Protein AF-A0ABD2PXB8-F1 (afdb_monomer_lite)

Radius of gyration: 18.44 Å; chains: 1; bounding box: 41×32×64 Å

Secondary structure (DSSP, 8-state):
-HHHHHHHHHH--TTHHHHHHHHHHHHSSS----TTHHHHHHHHHHHHHTSPPP-S-HHHHHHHHHHHHHHHHHHHHHHHHHHHHTTSS--S-HHHHHHHHHHHHHSTTGGG-TTHHHHHHHHHHHHHHHS---HHHHHHHHHHHHHHS-HHHHTHHHHHHHHHHHHHHHTT----HHHHHHHHHHHHHHTT-

InterPro domains:
  IPR024855 UNC79 [PTHR21696] (1-185)
  IPR060043 UNC79, C-terminal domain [PF26723] (3-186)

Organism: NCBI:txid1844966

pLDDT: mean 81.71, std 15.21, range [34.97, 97.0]

Sequence (193 aa):
MISVLIDFDEHMTIFQPLTQLFDSLGKQKTLSCGETFPLFIENIAVYFEHLPNLSDDAKANHMIATGWSELLPAFETFLRKLLTTALNPVPFNLGSLMRAMICALRAPVAANFKTILETFSALIRLIIETTRFHLPALIELCSICNRTFKERVKSQLTKTVTEMIHQALKFRISVPDENLMKLLQVRRTCAIF

Foldseek 3Di:
DVVVVVCCVPPNDLLRVLLVVLVVLLPDPADDCDPCNQVVLLVLLVSLVPQDADDPDPVVNVSQLVSLVSNLVSVLSNLVRLLVRPPPPRNYDLVSVLSSLLSNLVRPCSQVCLVSLVSVLSSVLNDLQRHQDDVVSLVSSLVSLLVRYDDPRSCSSVVSNVVSVVCCVVVVPDHPPVVVVVVVVVVVVVVVD

Structure (mmCIF, N/CA/C/O backbone):
data_AF-A0ABD2PXB8-F1
#
_entry.id   AF-A0ABD2PXB8-F1
#
loop_
_atom_site.group_PDB
_atom_site.id
_atom_site.type_symbol
_atom_site.label_atom_id
_atom_site.label_alt_id
_atom_site.label_comp_id
_atom_site.label_asym_id
_atom_site.label_entity_id
_atom_site.label_seq_id
_atom_site.pdbx_PDB_ins_code
_atom_site.Cartn_x
_atom_site.Cartn_y
_atom_site.Cartn_z
_atom_site.occupancy
_atom_site.B_iso_or_equiv
_atom_site.auth_seq_id
_atom_site.auth_comp_id
_atom_site.auth_asym_id
_atom_site.auth_atom_id
_atom_site.pdbx_PDB_model_num
ATOM 1 N N . MET A 1 1 ? -10.047 -6.259 -34.254 1.00 45.00 1 MET A N 1
ATOM 2 C CA . MET A 1 1 ? -9.817 -7.074 -33.038 1.00 45.00 1 MET A CA 1
ATOM 3 C C . MET A 1 1 ? -8.349 -7.463 -32.917 1.00 45.00 1 MET A C 1
ATOM 5 O O . MET A 1 1 ? -7.772 -7.197 -31.879 1.00 45.00 1 MET A O 1
ATOM 9 N N . ILE A 1 2 ? -7.726 -7.977 -33.986 1.00 45.59 2 ILE A N 1
ATOM 10 C CA . ILE A 1 2 ? -6.286 -8.303 -34.019 1.00 45.59 2 ILE A CA 1
ATOM 11 C C . ILE A 1 2 ? -5.395 -7.047 -33.905 1.00 45.59 2 ILE A C 1
ATOM 13 O O . ILE A 1 2 ? -4.440 -7.067 -33.148 1.00 45.59 2 ILE A O 1
ATOM 17 N N . SER A 1 3 ? -5.744 -5.926 -34.548 1.00 40.31 3 SER A N 1
ATOM 18 C CA . SER A 1 3 ? -4.966 -4.672 -34.452 1.00 40.31 3 SER A CA 1
ATOM 19 C C . SER A 1 3 ? -4.919 -4.073 -33.043 1.00 40.31 3 SER A C 1
ATOM 21 O O . SER A 1 3 ? -3.874 -3.618 -32.612 1.00 40.31 3 SER A O 1
ATOM 23 N N . VAL A 1 4 ? -6.029 -4.142 -32.298 1.00 45.28 4 VAL A N 1
ATOM 24 C CA . VAL A 1 4 ? -6.089 -3.660 -30.908 1.00 45.28 4 VAL A CA 1
ATOM 25 C C . VAL A 1 4 ? -5.188 -4.506 -30.006 1.00 45.28 4 VAL A C 1
ATOM 27 O O . VAL A 1 4 ? -4.538 -3.962 -29.130 1.00 45.28 4 VAL A O 1
ATOM 30 N N . LEU A 1 5 ? -5.106 -5.822 -30.235 1.00 44.06 5 LEU A N 1
ATOM 31 C CA . LEU A 1 5 ? -4.200 -6.701 -29.485 1.00 44.06 5 LEU A CA 1
ATOM 32 C C . LEU A 1 5 ? -2.721 -6.453 -29.829 1.00 44.06 5 LEU A C 1
ATOM 34 O O . LEU A 1 5 ? -1.881 -6.588 -28.949 1.00 44.06 5 LEU A O 1
ATOM 38 N N . ILE A 1 6 ? -2.417 -6.057 -31.070 1.00 46.97 6 ILE A N 1
ATOM 39 C CA . ILE A 1 6 ? -1.062 -5.680 -31.509 1.00 46.97 6 ILE A CA 1
ATOM 40 C C . ILE A 1 6 ? -0.641 -4.336 -30.885 1.00 46.97 6 ILE A C 1
ATOM 42 O O . ILE A 1 6 ? 0.457 -4.240 -30.348 1.00 46.97 6 ILE A O 1
ATOM 46 N N . ASP A 1 7 ? -1.539 -3.343 -30.833 1.00 45.53 7 ASP A N 1
ATOM 47 C CA . ASP A 1 7 ? -1.293 -2.081 -30.108 1.00 45.53 7 ASP A CA 1
ATOM 48 C C . ASP A 1 7 ? -1.069 -2.314 -28.597 1.00 45.53 7 ASP A C 1
ATOM 50 O O . ASP A 1 7 ? -0.325 -1.578 -27.946 1.00 45.53 7 ASP A O 1
ATOM 54 N N . PHE A 1 8 ? -1.700 -3.348 -28.026 1.00 49.94 8 PHE A N 1
ATOM 55 C CA . PHE A 1 8 ? -1.490 -3.758 -26.633 1.00 49.94 8 PHE A CA 1
ATOM 56 C C . PHE A 1 8 ? -0.095 -4.358 -26.391 1.00 49.94 8 PHE A C 1
ATOM 58 O O . PHE A 1 8 ? 0.466 -4.130 -25.323 1.00 49.94 8 PHE A O 1
ATOM 65 N N . ASP A 1 9 ? 0.456 -5.095 -27.358 1.00 50.41 9 ASP A N 1
ATOM 66 C CA . ASP A 1 9 ? 1.759 -5.771 -27.261 1.00 50.41 9 ASP A CA 1
ATOM 67 C C . ASP A 1 9 ? 2.941 -4.799 -27.462 1.00 50.41 9 ASP A C 1
ATOM 69 O O . ASP A 1 9 ? 3.965 -4.909 -26.790 1.00 50.41 9 ASP A O 1
ATOM 73 N N . GLU A 1 10 ? 2.790 -3.789 -28.329 1.00 51.31 10 GLU A N 1
ATOM 74 C CA . GLU A 1 10 ? 3.876 -2.852 -28.670 1.00 51.31 10 GLU A CA 1
ATOM 75 C C . GLU A 1 10 ? 3.901 -1.565 -27.822 1.00 51.31 10 GLU A C 1
ATOM 77 O O . GLU A 1 10 ? 4.960 -0.946 -27.669 1.00 51.31 10 GLU A O 1
ATOM 82 N N . HIS A 1 11 ? 2.763 -1.137 -27.255 1.00 47.84 11 HIS A N 1
ATOM 83 C CA . HIS A 1 11 ? 2.636 0.203 -26.655 1.00 47.84 11 HIS A CA 1
ATOM 84 C C . HIS A 1 11 ? 2.064 0.259 -25.237 1.00 47.84 11 HIS A C 1
ATOM 86 O O . HIS A 1 11 ? 2.057 1.341 -24.646 1.00 47.84 11 HIS A O 1
ATOM 92 N N . MET A 1 12 ? 1.595 -0.858 -24.674 1.00 57.81 12 MET A N 1
ATOM 93 C CA . MET A 1 12 ? 1.030 -0.899 -23.325 1.00 57.81 12 MET A CA 1
ATOM 94 C C . MET A 1 12 ? 1.869 -1.791 -22.418 1.00 57.81 12 MET A C 1
ATOM 96 O O . MET A 1 12 ? 1.780 -3.015 -22.456 1.00 57.81 12 MET A O 1
ATOM 100 N N . THR A 1 13 ? 2.654 -1.179 -21.529 1.00 79.12 13 THR A N 1
ATOM 101 C CA . THR A 1 13 ? 3.236 -1.959 -20.430 1.00 79.12 13 THR A CA 1
ATOM 102 C C . THR A 1 13 ? 2.097 -2.488 -19.554 1.00 79.12 13 THR A C 1
ATOM 104 O O . THR A 1 13 ? 1.095 -1.810 -19.339 1.00 79.12 13 THR A O 1
ATOM 107 N N . ILE A 1 14 ? 2.248 -3.678 -18.979 1.00 87.94 14 ILE A N 1
ATOM 108 C CA . ILE A 1 14 ? 1.291 -4.277 -18.025 1.00 87.94 14 ILE A CA 1
ATOM 109 C C . ILE A 1 14 ? 0.915 -3.371 -16.832 1.00 87.94 14 ILE A C 1
ATOM 111 O O . ILE A 1 14 ? -0.085 -3.625 -16.164 1.00 87.94 14 ILE A O 1
ATOM 115 N N . PHE A 1 15 ? 1.679 -2.309 -16.561 1.00 92.06 15 PHE A N 1
ATOM 116 C CA . PHE A 1 15 ? 1.402 -1.308 -15.524 1.00 92.06 15 PHE A CA 1
ATOM 117 C C . PHE A 1 15 ? 0.489 -0.179 -16.019 1.00 92.06 15 PHE A C 1
ATOM 119 O O . PHE 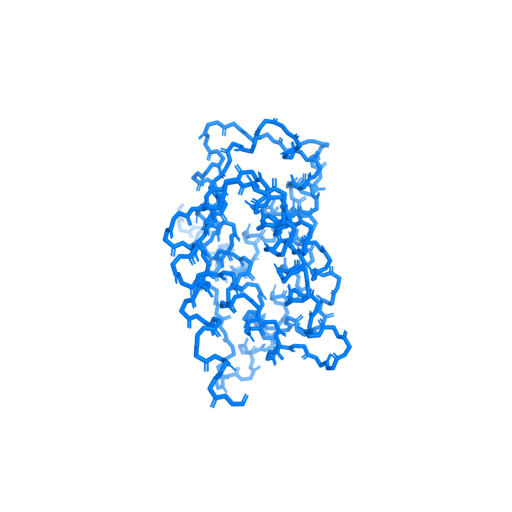A 1 15 ? -0.284 0.389 -15.246 1.00 92.06 15 PHE A O 1
ATOM 126 N N . GLN A 1 16 ? 0.552 0.129 -17.314 1.00 90.69 16 GLN A N 1
ATOM 127 C CA . GLN A 1 16 ? -0.068 1.298 -17.924 1.00 90.69 16 GLN A CA 1
ATOM 128 C C . GLN A 1 16 ? -1.598 1.358 -17.779 1.00 90.69 16 GLN A C 1
ATOM 130 O O . GLN A 1 16 ? -2.087 2.462 -17.529 1.00 90.69 16 GLN A O 1
ATOM 135 N N . PRO A 1 17 ? -2.374 0.251 -17.829 1.00 91.12 17 PRO A N 1
ATOM 136 C CA . PRO A 1 17 ? -3.813 0.309 -17.568 1.00 91.12 17 PRO A CA 1
ATOM 137 C C . PRO A 1 17 ? -4.153 0.895 -16.191 1.00 91.12 17 PRO A C 1
ATOM 139 O O . PRO A 1 17 ? -5.023 1.760 -16.088 1.00 91.12 17 PRO A O 1
ATOM 142 N N . LEU A 1 18 ? -3.440 0.482 -15.135 1.00 93.69 18 LEU A N 1
ATOM 143 C CA . LEU A 1 18 ? -3.646 1.035 -13.796 1.00 93.69 18 LEU A CA 1
ATOM 144 C C . LEU A 1 18 ? -3.088 2.454 -13.668 1.00 93.69 18 LEU A C 1
ATOM 146 O O . LEU A 1 18 ? -3.744 3.299 -13.063 1.00 93.69 18 LEU A O 1
ATOM 150 N N . THR A 1 19 ? -1.923 2.744 -14.254 1.00 93.94 19 THR A N 1
ATOM 151 C CA . THR A 1 19 ? -1.341 4.095 -14.217 1.00 93.94 19 THR A CA 1
ATOM 152 C C . THR A 1 19 ? -2.285 5.112 -14.864 1.00 93.94 19 THR A C 1
ATOM 154 O O . THR A 1 19 ? -2.651 6.103 -14.236 1.00 93.94 19 THR A O 1
ATOM 157 N N . GLN A 1 20 ? -2.787 4.829 -16.071 1.00 92.62 20 GLN A N 1
ATOM 158 C CA . GLN A 1 20 ? -3.733 5.704 -16.772 1.00 92.62 20 GLN A CA 1
ATOM 159 C C . GLN A 1 20 ? -5.070 5.836 -16.037 1.00 92.62 20 GLN A C 1
ATOM 161 O O . GLN A 1 20 ? -5.656 6.925 -16.003 1.00 92.62 20 GLN A O 1
ATOM 166 N N . LEU A 1 21 ? -5.558 4.745 -15.440 1.00 93.06 21 LEU A N 1
ATOM 167 C CA . LEU A 1 21 ? -6.755 4.762 -14.607 1.00 93.06 21 LEU A CA 1
ATOM 168 C C . LEU A 1 21 ? -6.578 5.711 -13.417 1.00 93.06 21 LEU A C 1
ATOM 170 O O . LEU A 1 21 ? -7.416 6.590 -13.198 1.00 93.06 21 LEU A O 1
ATOM 174 N N . PHE A 1 22 ? -5.482 5.572 -12.670 1.00 95.25 22 PHE A N 1
ATOM 175 C CA . PHE A 1 22 ? -5.210 6.413 -11.509 1.00 95.25 22 PHE A CA 1
ATOM 176 C C . PHE A 1 22 ? -4.936 7.861 -11.877 1.00 95.25 22 PHE A C 1
ATOM 178 O O . PHE A 1 22 ? -5.427 8.739 -11.176 1.00 95.25 22 PHE A O 1
ATOM 185 N N . ASP A 1 23 ? -4.266 8.136 -12.992 1.00 92.44 23 ASP A N 1
ATOM 186 C CA . ASP A 1 23 ? -4.092 9.502 -13.489 1.00 92.44 23 ASP A CA 1
ATOM 187 C C . ASP A 1 23 ? -5.428 10.139 -13.876 1.00 92.44 23 ASP A C 1
ATOM 189 O O . ASP A 1 23 ? -5.681 11.313 -13.590 1.00 92.44 23 ASP A O 1
ATOM 193 N N . SER A 1 24 ? -6.317 9.369 -14.505 1.00 91.31 24 SER A N 1
ATOM 194 C CA . SER A 1 24 ? -7.647 9.840 -14.899 1.00 91.31 24 SER A CA 1
ATOM 195 C C . SER A 1 24 ? -8.500 10.172 -13.673 1.00 91.31 24 SER A C 1
ATOM 197 O O . SER A 1 24 ? -9.053 11.270 -13.579 1.00 91.31 24 SER A O 1
ATOM 199 N N . LEU A 1 25 ? -8.534 9.283 -12.677 1.00 90.25 25 LEU A N 1
ATOM 200 C CA . LEU A 1 25 ? -9.171 9.540 -11.379 1.00 90.25 25 LEU A CA 1
ATOM 201 C C . LEU A 1 25 ? -8.477 10.688 -10.625 1.00 90.25 25 LEU A C 1
ATOM 203 O O . LEU A 1 25 ? -9.116 11.553 -10.020 1.00 90.25 25 LEU A O 1
ATOM 207 N N . GLY A 1 26 ? -7.155 10.766 -10.748 1.00 86.88 26 GLY A N 1
ATOM 208 C CA . GLY A 1 26 ? -6.260 11.810 -10.258 1.00 86.88 26 GLY A CA 1
ATOM 209 C C . GLY A 1 26 ? -6.522 13.194 -10.858 1.00 86.88 26 GLY A C 1
ATOM 210 O O . GLY A 1 26 ? -6.179 14.198 -10.236 1.00 86.88 26 GLY A O 1
ATOM 211 N N . LYS A 1 27 ? -7.286 13.298 -11.951 1.00 88.12 27 LYS A N 1
ATOM 212 C CA . LYS A 1 27 ? -7.739 14.577 -12.535 1.00 88.12 27 LYS A CA 1
ATOM 213 C C . LYS A 1 27 ? -9.171 14.973 -12.153 1.00 88.12 27 LYS A C 1
ATOM 215 O O . LYS A 1 27 ? -9.513 16.150 -12.222 1.00 88.12 27 LYS A O 1
ATOM 220 N N . GLN A 1 28 ? -10.004 14.037 -11.696 1.00 87.56 28 GLN A N 1
ATOM 221 C CA . GLN A 1 28 ? -11.398 14.325 -11.316 1.00 87.56 28 GLN A CA 1
ATOM 222 C C . GLN A 1 28 ? -11.493 15.211 -10.063 1.00 87.56 28 GLN A C 1
ATOM 224 O O . GLN A 1 28 ? -10.802 14.967 -9.082 1.00 87.56 28 GLN A O 1
ATOM 229 N N . LYS A 1 29 ? -12.365 16.226 -10.032 1.00 82.25 29 LYS A N 1
ATOM 230 C CA . LYS A 1 29 ? -12.505 17.089 -8.836 1.00 82.25 29 LYS A CA 1
ATOM 231 C C . LYS A 1 29 ? -12.948 16.308 -7.593 1.00 82.25 29 LYS A C 1
ATOM 233 O O . LYS A 1 29 ? -12.476 16.586 -6.497 1.00 82.25 29 LYS A O 1
ATOM 238 N N . THR A 1 30 ? -13.821 15.326 -7.788 1.00 78.94 30 THR A N 1
ATOM 239 C CA . THR A 1 30 ? -14.343 14.423 -6.761 1.00 78.94 30 THR A CA 1
ATOM 240 C C . THR A 1 30 ? -14.403 13.008 -7.325 1.00 78.94 30 THR A C 1
ATOM 242 O O . THR A 1 30 ? -14.639 12.831 -8.522 1.00 78.94 30 THR A O 1
ATOM 245 N N . LEU A 1 31 ? -14.179 11.999 -6.481 1.00 83.62 31 LEU A N 1
ATOM 246 C CA . LEU A 1 31 ? -14.366 10.607 -6.883 1.00 83.62 31 LEU A CA 1
ATOM 247 C C . LEU A 1 31 ? -15.849 10.241 -6.777 1.00 83.62 31 LEU A C 1
ATOM 249 O O . LEU A 1 31 ? -16.516 10.562 -5.796 1.00 83.62 31 LEU A O 1
ATOM 253 N N . SER A 1 32 ? -16.378 9.570 -7.797 1.00 80.88 32 SER A N 1
ATOM 254 C CA . SER A 1 32 ? -17.756 9.071 -7.770 1.00 80.88 32 SER A CA 1
ATOM 255 C C . SER A 1 32 ? -17.788 7.695 -7.109 1.00 80.88 32 SER A C 1
ATOM 257 O O . SER A 1 32 ? -17.558 6.680 -7.760 1.00 80.88 32 SER A O 1
ATOM 259 N N . CYS A 1 33 ? -18.064 7.660 -5.808 1.00 78.38 33 CYS A N 1
ATOM 260 C CA . CYS A 1 33 ? -18.088 6.430 -5.016 1.00 78.38 33 CYS A CA 1
ATOM 261 C C . CYS A 1 33 ? -19.490 5.783 -4.990 1.00 78.38 33 CYS A C 1
ATOM 263 O O . CYS A 1 33 ? -20.069 5.598 -3.923 1.00 78.38 33 CYS A O 1
ATOM 265 N N . GLY A 1 34 ? -20.063 5.512 -6.169 1.00 79.00 34 GLY A N 1
ATOM 266 C CA . GLY A 1 34 ? -21.396 4.905 -6.321 1.00 79.00 34 GLY A CA 1
ATOM 267 C C . GLY A 1 34 ? -21.434 3.388 -6.068 1.00 79.00 34 GLY A C 1
ATOM 268 O O . GLY A 1 34 ? -20.464 2.797 -5.602 1.00 79.00 34 GLY A O 1
ATOM 269 N N . GLU A 1 35 ? -22.540 2.732 -6.428 1.00 81.44 35 GLU A N 1
ATOM 270 C CA . GLU A 1 35 ? -22.793 1.302 -6.144 1.00 81.44 35 GLU A CA 1
ATOM 271 C C . GLU A 1 35 ? -21.752 0.336 -6.732 1.00 81.44 35 GLU A C 1
ATOM 273 O O . GLU A 1 35 ? -21.483 -0.721 -6.167 1.00 81.44 35 GLU A O 1
ATOM 278 N N . THR A 1 36 ? -21.129 0.695 -7.855 1.00 85.62 36 THR A N 1
ATOM 279 C CA . THR A 1 36 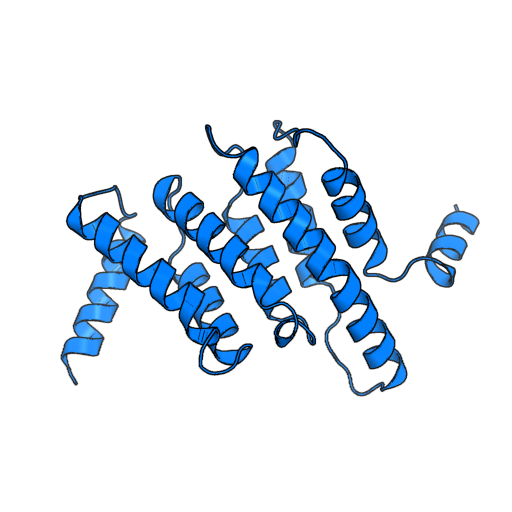? -20.105 -0.124 -8.524 1.00 85.62 36 THR A CA 1
ATOM 280 C C . THR A 1 36 ? -18.709 0.060 -7.933 1.00 85.62 36 THR A C 1
ATOM 282 O O . THR A 1 36 ? -17.779 -0.673 -8.276 1.00 85.62 36 THR A O 1
ATOM 285 N N . PHE A 1 37 ? -18.538 1.022 -7.028 1.00 86.38 37 PHE A N 1
ATOM 286 C CA . PHE A 1 37 ? -17.239 1.397 -6.494 1.00 86.38 37 PHE A CA 1
ATOM 287 C C . PHE A 1 37 ? -16.554 0.284 -5.668 1.00 86.38 37 PHE A C 1
ATOM 289 O O . PHE A 1 37 ? -15.353 0.088 -5.845 1.00 86.38 37 PHE A O 1
ATOM 296 N N . PRO A 1 38 ? -17.251 -0.535 -4.851 1.00 87.44 38 PRO A N 1
ATOM 297 C CA . PRO A 1 38 ? -16.654 -1.727 -4.242 1.00 87.44 38 PRO A CA 1
ATOM 298 C C . PRO A 1 38 ? -16.039 -2.704 -5.253 1.00 87.44 38 PRO A C 1
ATOM 300 O O . PRO A 1 38 ? -14.916 -3.159 -5.045 1.00 87.44 38 PRO A O 1
ATOM 303 N N . LEU A 1 39 ? -16.748 -3.000 -6.350 1.00 89.56 39 LEU A N 1
ATOM 304 C CA . LEU A 1 39 ? -16.262 -3.884 -7.417 1.00 89.56 39 LEU A CA 1
ATOM 305 C C . LEU A 1 39 ? -15.061 -3.265 -8.139 1.00 89.56 39 LEU A C 1
ATOM 307 O O . LEU A 1 39 ? -14.116 -3.955 -8.506 1.00 89.56 39 LEU A O 1
ATOM 311 N N . PHE A 1 40 ? -15.076 -1.947 -8.311 1.00 89.56 40 PHE A N 1
ATOM 312 C CA . PHE A 1 40 ? -13.951 -1.218 -8.874 1.00 89.56 40 PHE A CA 1
ATOM 313 C C . PHE A 1 40 ? -12.676 -1.365 -8.020 1.00 89.56 40 PHE A C 1
ATOM 315 O O . PHE A 1 40 ? -11.618 -1.693 -8.555 1.00 89.56 40 PHE A O 1
ATOM 322 N N . ILE A 1 41 ? -12.776 -1.198 -6.694 1.00 91.38 41 ILE A N 1
ATOM 323 C CA . ILE A 1 41 ? -11.647 -1.420 -5.773 1.00 91.38 41 ILE A CA 1
ATOM 324 C C . ILE A 1 41 ? -11.207 -2.892 -5.767 1.00 91.38 41 ILE A C 1
ATOM 326 O O . ILE A 1 41 ? -10.009 -3.166 -5.705 1.00 91.38 41 ILE A O 1
ATOM 330 N N . GLU A 1 42 ? -12.149 -3.834 -5.856 1.00 93.25 42 GLU A N 1
ATOM 331 C CA . GLU A 1 42 ? -11.851 -5.266 -5.984 1.00 93.25 42 GLU A CA 1
ATOM 332 C C . GLU A 1 42 ? -10.989 -5.556 -7.217 1.00 93.25 42 GLU A C 1
ATOM 334 O O . GLU A 1 42 ? -9.927 -6.160 -7.096 1.00 93.25 42 GLU A O 1
ATOM 339 N N . ASN A 1 43 ? -11.395 -5.056 -8.385 1.00 94.12 43 ASN A N 1
ATOM 340 C CA . ASN A 1 43 ? -10.657 -5.250 -9.631 1.00 94.12 43 ASN A CA 1
ATOM 341 C C . ASN A 1 43 ? -9.253 -4.641 -9.570 1.00 94.12 43 ASN A C 1
ATOM 343 O O . ASN A 1 43 ? -8.305 -5.248 -10.062 1.00 94.12 43 ASN A O 1
ATOM 347 N N . ILE A 1 44 ? -9.102 -3.472 -8.935 1.00 94.62 44 ILE A N 1
ATOM 348 C CA . ILE A 1 44 ? -7.782 -2.881 -8.682 1.00 94.62 44 ILE A CA 1
ATOM 349 C C . ILE A 1 44 ? -6.928 -3.831 -7.842 1.00 94.62 44 ILE A C 1
ATOM 351 O O . ILE A 1 44 ? -5.788 -4.100 -8.211 1.00 94.62 44 ILE A O 1
ATOM 355 N N . ALA A 1 45 ? -7.459 -4.337 -6.726 1.00 94.94 45 ALA A N 1
ATOM 356 C CA . ALA A 1 45 ? -6.721 -5.232 -5.841 1.00 94.94 45 ALA A CA 1
ATOM 357 C C . ALA A 1 45 ? -6.263 -6.497 -6.577 1.00 94.94 45 ALA A C 1
ATOM 359 O O . ALA A 1 45 ? -5.080 -6.827 -6.537 1.00 94.94 45 ALA A O 1
ATOM 360 N N . VAL A 1 46 ? -7.172 -7.137 -7.320 1.00 95.69 46 VAL A N 1
ATOM 361 C CA . VAL A 1 46 ? -6.863 -8.318 -8.137 1.00 95.69 46 VAL A CA 1
ATOM 362 C C . VAL A 1 46 ? -5.796 -7.996 -9.182 1.00 95.69 46 VAL A C 1
ATOM 364 O O . VAL A 1 46 ? -4.859 -8.767 -9.351 1.00 95.69 46 VAL A O 1
ATOM 367 N N . TYR A 1 47 ? -5.876 -6.850 -9.861 1.00 95.75 47 TYR A N 1
ATOM 368 C CA . TYR A 1 47 ? -4.864 -6.476 -10.849 1.00 95.75 47 TYR A CA 1
ATOM 369 C C . TYR A 1 47 ? -3.485 -6.270 -10.201 1.00 95.75 47 TYR A C 1
ATOM 371 O O . TYR A 1 47 ? -2.489 -6.785 -10.703 1.00 95.75 47 TYR A O 1
ATOM 379 N N . PHE A 1 48 ? -3.417 -5.574 -9.059 1.00 95.75 48 PHE A N 1
ATOM 380 C CA . PHE A 1 48 ? -2.175 -5.390 -8.296 1.00 95.75 48 PHE A CA 1
ATOM 381 C C . PHE A 1 48 ? -1.526 -6.718 -7.894 1.00 95.75 48 PHE A C 1
ATOM 383 O O . PHE A 1 48 ? -0.303 -6.828 -7.931 1.00 95.75 48 PHE A O 1
ATOM 390 N N . GLU A 1 49 ? -2.329 -7.716 -7.518 1.00 95.25 49 GLU A N 1
ATOM 391 C CA . GLU A 1 49 ? -1.857 -9.054 -7.136 1.00 95.25 49 GLU A CA 1
ATOM 392 C C . GLU A 1 49 ? -1.183 -9.807 -8.299 1.00 95.25 49 GLU A C 1
ATOM 394 O O . GLU A 1 49 ? -0.357 -10.684 -8.050 1.00 95.25 49 GLU A O 1
ATOM 399 N N . HIS A 1 50 ? -1.492 -9.448 -9.552 1.00 94.06 50 HIS A N 1
ATOM 400 C CA . HIS A 1 50 ? -0.943 -10.077 -10.761 1.00 94.06 50 HIS A CA 1
ATOM 401 C C . HIS A 1 50 ? 0.188 -9.272 -11.420 1.00 94.06 50 HIS A C 1
ATOM 403 O O . HIS A 1 50 ? 0.752 -9.717 -12.422 1.00 94.06 50 HIS A O 1
ATOM 409 N N . LEU A 1 51 ? 0.543 -8.101 -10.883 1.00 93.38 51 LEU A N 1
ATOM 410 C CA . LEU A 1 51 ? 1.698 -7.353 -11.373 1.00 93.38 51 LEU A CA 1
ATOM 411 C C . LEU A 1 51 ? 2.997 -8.112 -11.066 1.00 93.38 51 LEU A C 1
ATOM 413 O O . LEU A 1 51 ? 3.155 -8.656 -9.969 1.00 93.38 51 LEU A O 1
ATOM 417 N N . PRO A 1 52 ? 3.961 -8.144 -12.000 1.00 90.94 52 PRO A N 1
ATOM 418 C CA . PRO A 1 52 ? 5.163 -8.934 -11.816 1.00 90.94 52 PRO A CA 1
ATOM 419 C C . PRO A 1 52 ? 6.091 -8.334 -10.764 1.00 90.94 52 PRO A C 1
ATOM 421 O O . PRO A 1 52 ? 6.177 -7.117 -10.559 1.00 90.94 52 PRO A O 1
ATOM 424 N N . ASN A 1 53 ? 6.838 -9.234 -10.138 1.00 89.12 53 ASN A N 1
ATOM 425 C CA . ASN A 1 53 ? 7.950 -8.918 -9.258 1.00 89.12 53 ASN A CA 1
ATOM 426 C C . ASN A 1 53 ? 9.281 -9.100 -10.007 1.00 89.12 53 ASN A C 1
ATOM 428 O O . ASN A 1 53 ? 9.292 -9.582 -11.139 1.00 89.12 53 ASN A O 1
ATOM 432 N N . LEU A 1 54 ? 10.398 -8.720 -9.385 1.00 86.00 54 LEU A N 1
ATOM 433 C CA . LEU A 1 54 ? 11.721 -8.960 -9.962 1.00 86.00 54 LEU A CA 1
ATOM 434 C C . LEU A 1 54 ? 11.934 -10.454 -10.256 1.00 86.00 54 LEU A C 1
ATOM 436 O O . LEU A 1 54 ? 11.475 -11.323 -9.514 1.00 86.00 54 LEU A O 1
ATOM 440 N N . SER A 1 55 ? 12.653 -10.716 -11.340 1.00 86.44 55 SER A N 1
ATOM 441 C CA . SER A 1 55 ? 13.000 -12.030 -11.884 1.00 86.44 55 SER A CA 1
ATOM 442 C C . SER A 1 55 ? 14.511 -12.123 -12.136 1.00 86.44 55 SER A C 1
ATOM 444 O O . SER A 1 55 ? 15.251 -11.186 -11.835 1.00 86.44 55 SER A O 1
ATOM 446 N N . ASP A 1 56 ? 14.986 -13.222 -12.719 1.00 86.25 56 ASP A N 1
ATOM 447 C CA . ASP A 1 56 ? 16.400 -13.365 -13.095 1.00 86.25 56 ASP A CA 1
ATOM 448 C C . ASP A 1 56 ? 16.768 -12.598 -14.385 1.00 86.25 56 ASP A C 1
ATOM 450 O O . ASP A 1 56 ? 17.947 -12.412 -14.688 1.00 86.25 56 ASP A O 1
ATOM 454 N N . ASP A 1 57 ? 15.780 -12.104 -15.142 1.00 88.38 57 ASP A N 1
ATOM 455 C CA . ASP A 1 57 ? 16.010 -11.325 -16.361 1.00 88.38 57 ASP A CA 1
ATOM 456 C C . ASP A 1 57 ? 16.228 -9.837 -16.035 1.00 88.38 57 ASP A C 1
ATOM 458 O O . ASP A 1 57 ? 15.313 -9.102 -15.656 1.00 88.38 57 ASP A O 1
ATOM 462 N N . ALA A 1 58 ? 17.462 -9.366 -16.230 1.00 83.62 58 ALA A N 1
ATOM 463 C CA . ALA A 1 58 ? 17.852 -7.982 -15.974 1.00 83.62 58 ALA A CA 1
ATOM 464 C C . ALA A 1 58 ? 17.099 -6.949 -16.836 1.00 83.62 58 ALA A C 1
ATOM 466 O O . ALA A 1 58 ? 16.815 -5.848 -16.354 1.00 83.62 58 ALA A O 1
ATOM 467 N N . LYS A 1 59 ? 16.755 -7.277 -18.091 1.00 78.75 59 LYS A N 1
ATOM 468 C CA . LYS A 1 59 ? 15.983 -6.375 -18.962 1.00 78.75 59 LYS A CA 1
ATOM 469 C C . LYS A 1 59 ? 14.537 -6.289 -18.485 1.00 78.75 59 LYS A C 1
ATOM 471 O O . LYS A 1 59 ? 14.001 -5.185 -18.378 1.00 78.75 59 LYS A O 1
ATOM 476 N N . ALA A 1 60 ? 13.942 -7.429 -18.129 1.00 84.56 60 ALA A N 1
ATOM 477 C CA . ALA A 1 60 ? 12.608 -7.465 -17.536 1.00 84.56 60 ALA A CA 1
ATOM 478 C C . ALA A 1 60 ? 12.572 -6.687 -16.211 1.00 84.56 60 ALA A C 1
ATOM 480 O O . ALA A 1 60 ? 11.672 -5.882 -15.996 1.00 84.56 60 ALA A O 1
ATOM 481 N N . ASN A 1 61 ? 13.593 -6.830 -15.362 1.00 89.62 61 ASN A N 1
ATOM 482 C CA . ASN A 1 61 ? 13.685 -6.119 -14.085 1.00 89.62 61 ASN A CA 1
ATOM 483 C C . ASN A 1 61 ? 13.715 -4.600 -14.234 1.00 89.62 61 ASN A C 1
ATOM 485 O O . ASN A 1 61 ? 13.088 -3.910 -13.433 1.00 89.62 61 ASN A O 1
ATOM 489 N N . HIS A 1 62 ? 14.411 -4.076 -15.247 1.00 88.38 62 HIS A N 1
ATOM 490 C CA . HIS A 1 62 ? 14.394 -2.641 -15.525 1.00 88.38 62 HIS A CA 1
ATOM 491 C C . HIS A 1 62 ? 12.975 -2.172 -15.869 1.00 88.38 62 HIS A C 1
ATOM 493 O O . HIS A 1 62 ? 12.466 -1.250 -15.239 1.00 88.38 62 HIS A O 1
ATOM 499 N N . MET A 1 63 ? 12.304 -2.851 -16.807 1.00 88.81 63 MET A N 1
ATOM 500 C CA . MET A 1 63 ? 10.920 -2.538 -17.183 1.00 88.81 63 MET A CA 1
ATOM 501 C C . MET A 1 63 ? 9.961 -2.622 -15.983 1.00 88.81 63 MET A C 1
ATOM 503 O O . MET A 1 63 ? 9.142 -1.728 -15.782 1.00 88.81 63 MET A O 1
ATOM 507 N N . ILE A 1 64 ? 10.084 -3.667 -15.162 1.00 91.62 64 ILE A N 1
ATOM 508 C CA . ILE A 1 64 ? 9.265 -3.880 -13.962 1.00 91.62 64 ILE A CA 1
ATOM 509 C C . ILE A 1 64 ? 9.496 -2.758 -12.946 1.00 91.62 64 ILE A C 1
ATOM 511 O O . ILE A 1 64 ? 8.538 -2.183 -12.432 1.00 91.62 64 ILE A O 1
ATOM 515 N N . ALA A 1 65 ? 10.755 -2.409 -12.669 1.00 92.69 65 ALA A N 1
ATOM 516 C CA . ALA A 1 65 ? 11.092 -1.333 -11.742 1.00 92.69 65 ALA A CA 1
ATOM 517 C C . ALA A 1 65 ? 10.565 0.028 -12.224 1.00 92.69 65 ALA A C 1
ATOM 519 O O . ALA A 1 65 ? 10.020 0.782 -11.414 1.00 92.69 65 ALA A O 1
ATOM 520 N N . THR A 1 66 ? 10.679 0.331 -13.522 1.00 92.88 66 THR A N 1
ATOM 521 C CA . THR A 1 66 ? 10.112 1.546 -14.125 1.00 92.88 66 THR A CA 1
ATOM 522 C C . THR A 1 66 ? 8.591 1.569 -13.994 1.00 92.88 66 THR A C 1
ATOM 524 O O . THR A 1 66 ? 8.050 2.538 -13.469 1.00 92.88 66 THR A O 1
ATOM 527 N N . GLY A 1 67 ? 7.907 0.480 -14.357 1.00 93.12 67 GLY A N 1
ATOM 528 C CA . GLY A 1 67 ? 6.448 0.396 -14.282 1.00 93.12 67 GLY A CA 1
ATOM 529 C C . GLY A 1 67 ? 5.906 0.599 -12.865 1.00 93.12 67 GLY A C 1
ATOM 530 O O . GLY A 1 67 ? 4.988 1.390 -12.653 1.00 93.12 67 GLY A O 1
ATOM 531 N N . TRP A 1 68 ? 6.528 -0.024 -11.860 1.00 95.88 68 TRP A N 1
ATOM 532 C CA . TRP A 1 68 ? 6.183 0.231 -10.458 1.00 95.88 68 TRP A CA 1
ATOM 533 C C . TRP A 1 68 ? 6.495 1.668 -10.014 1.00 95.88 68 TRP A C 1
ATOM 535 O O . TRP A 1 68 ? 5.754 2.228 -9.205 1.00 95.88 68 TRP A O 1
ATOM 545 N N . SER A 1 69 ? 7.574 2.268 -10.527 1.00 95.81 69 SER A N 1
ATOM 546 C CA . SER A 1 69 ? 7.975 3.635 -10.167 1.00 95.81 69 SER A CA 1
ATOM 547 C C . SER A 1 69 ? 6.999 4.694 -10.680 1.00 95.81 69 SER A C 1
ATOM 549 O O . SER A 1 69 ? 6.848 5.733 -10.043 1.00 95.81 69 SER A O 1
ATOM 551 N N . GLU A 1 70 ? 6.321 4.426 -11.795 1.00 95.06 70 GLU A N 1
ATOM 552 C CA . GLU A 1 70 ? 5.252 5.272 -12.338 1.00 95.06 70 GLU A CA 1
ATOM 553 C C . GLU A 1 70 ? 3.904 4.997 -11.658 1.00 95.06 70 GLU A C 1
ATOM 555 O O . GLU A 1 70 ? 3.159 5.922 -11.330 1.00 95.06 70 GLU A O 1
ATOM 560 N N . LEU A 1 71 ? 3.604 3.722 -11.391 1.00 96.31 71 LEU A N 1
ATOM 561 C CA . LEU A 1 71 ? 2.325 3.305 -10.827 1.00 96.31 71 LEU A CA 1
ATOM 562 C C . LEU A 1 71 ? 2.124 3.776 -9.378 1.00 96.31 71 LEU A C 1
ATOM 564 O O . LEU A 1 71 ? 1.027 4.208 -9.017 1.00 96.31 71 LEU A O 1
ATOM 568 N N . LEU A 1 72 ? 3.154 3.683 -8.527 1.00 96.88 72 LEU A N 1
ATOM 569 C CA . LEU A 1 72 ? 3.021 3.985 -7.095 1.00 96.88 72 LEU A CA 1
ATOM 570 C C . LEU A 1 72 ? 2.638 5.450 -6.804 1.00 96.88 72 LEU A C 1
ATOM 572 O O . LEU A 1 72 ? 1.730 5.652 -5.995 1.00 96.88 72 LEU A O 1
ATOM 576 N N . PRO A 1 73 ? 3.233 6.474 -7.448 1.00 96.56 73 PRO A N 1
ATOM 577 C CA . PRO A 1 73 ? 2.784 7.863 -7.310 1.00 96.56 73 PRO A CA 1
ATOM 578 C C . PRO A 1 73 ? 1.338 8.100 -7.759 1.00 96.56 73 PRO A C 1
ATOM 580 O O . PRO A 1 73 ? 0.589 8.824 -7.092 1.00 96.56 73 PRO A O 1
ATOM 583 N N . ALA A 1 74 ? 0.929 7.484 -8.873 1.00 96.19 74 ALA A N 1
ATOM 584 C CA . ALA A 1 74 ? -0.435 7.599 -9.381 1.00 96.19 74 ALA A CA 1
ATOM 585 C C . ALA A 1 74 ? -1.430 6.967 -8.392 1.00 96.19 74 ALA A C 1
ATOM 587 O O . ALA A 1 74 ? -2.432 7.584 -8.015 1.00 96.19 74 ALA A O 1
ATOM 588 N N . PHE A 1 75 ? -1.097 5.782 -7.873 1.00 97.00 75 PHE A N 1
ATOM 589 C CA . PHE A 1 75 ? -1.868 5.115 -6.830 1.00 97.00 75 PHE A CA 1
ATOM 590 C C . PHE A 1 75 ? -1.940 5.944 -5.540 1.00 97.00 75 PHE A C 1
ATOM 592 O O . PHE A 1 75 ? -3.027 6.127 -4.995 1.00 97.00 75 PHE A O 1
ATOM 599 N N . GLU A 1 76 ? -0.827 6.518 -5.070 1.00 95.94 76 GLU A N 1
ATOM 600 C CA . GLU A 1 76 ? -0.820 7.400 -3.895 1.00 95.94 76 GLU A CA 1
ATOM 601 C C . GLU A 1 76 ? -1.760 8.602 -4.089 1.00 95.94 76 GLU A C 1
ATOM 603 O O . GLU A 1 76 ? -2.540 8.940 -3.195 1.00 95.94 76 GLU A O 1
ATOM 608 N N . THR A 1 77 ? -1.734 9.221 -5.271 1.00 94.88 77 THR A N 1
ATOM 609 C CA . THR A 1 77 ? -2.616 10.346 -5.618 1.00 94.88 77 THR A CA 1
ATOM 610 C C . THR A 1 77 ? -4.088 9.940 -5.576 1.00 94.88 77 THR A C 1
ATOM 612 O O . THR A 1 77 ? -4.919 10.655 -5.004 1.00 94.88 77 THR A O 1
ATOM 615 N N . PHE A 1 78 ? -4.415 8.769 -6.126 1.00 94.19 78 PHE A N 1
ATOM 616 C CA . PHE A 1 78 ? -5.752 8.189 -6.040 1.00 94.19 78 PHE A CA 1
ATOM 617 C C . PHE A 1 78 ? -6.190 7.974 -4.581 1.00 94.19 78 PHE A C 1
ATOM 619 O O . PHE A 1 78 ? -7.279 8.402 -4.197 1.00 94.19 78 PHE A O 1
ATOM 626 N N . LEU A 1 79 ? -5.333 7.392 -3.740 1.00 92.81 79 LEU A N 1
ATOM 627 C CA . LEU A 1 79 ? -5.624 7.156 -2.324 1.00 92.81 79 LEU A CA 1
ATOM 628 C C . LEU A 1 79 ? -5.840 8.452 -1.530 1.00 92.81 79 LEU A C 1
ATOM 630 O O . LEU A 1 79 ? -6.730 8.518 -0.682 1.00 92.81 79 LEU A O 1
ATOM 634 N N . ARG A 1 80 ? -5.067 9.506 -1.817 1.00 92.00 80 ARG A N 1
ATOM 635 C CA . ARG A 1 80 ? -5.261 10.826 -1.193 1.00 92.00 80 ARG A CA 1
ATOM 636 C C . ARG A 1 80 ? -6.622 11.423 -1.552 1.00 92.00 80 ARG A C 1
ATOM 638 O O . ARG A 1 80 ? -7.290 11.968 -0.678 1.00 92.00 80 ARG A O 1
ATOM 645 N N . LYS A 1 81 ? -7.077 11.273 -2.799 1.00 90.06 81 LYS A N 1
ATOM 646 C CA . LYS A 1 81 ? -8.440 11.674 -3.194 1.00 90.06 81 LYS A CA 1
ATOM 647 C C . LYS A 1 81 ? -9.526 10.816 -2.575 1.00 90.06 81 LYS A C 1
ATOM 649 O O . LYS A 1 81 ? -10.615 11.304 -2.276 1.00 90.06 81 LYS A O 1
ATOM 654 N N . LEU A 1 82 ? -9.244 9.531 -2.404 1.00 87.88 82 LEU A N 1
ATOM 655 C CA . LEU A 1 82 ? -10.158 8.625 -1.734 1.00 87.88 82 LEU A CA 1
ATOM 656 C C . LEU A 1 82 ? -10.384 9.076 -0.292 1.00 87.88 82 LEU A C 1
ATOM 658 O O . LEU A 1 82 ? -11.530 9.200 0.117 1.00 87.88 82 LEU A O 1
ATOM 662 N N . LEU A 1 83 ? -9.317 9.430 0.429 1.00 87.44 83 LEU A N 1
ATOM 663 C CA . LEU A 1 83 ? -9.399 9.989 1.781 1.00 87.44 83 LEU A CA 1
ATOM 664 C C . LEU A 1 83 ? -10.249 11.260 1.860 1.00 87.44 83 LEU A C 1
ATOM 666 O O . LEU A 1 83 ? -11.056 11.387 2.775 1.00 87.44 83 LEU A O 1
ATOM 670 N N . THR A 1 84 ? -10.098 12.193 0.915 1.00 84.75 84 THR A N 1
ATOM 671 C CA . THR A 1 84 ? -10.886 13.438 0.928 1.00 84.75 84 THR A CA 1
ATOM 672 C C . THR A 1 84 ? -12.354 13.210 0.578 1.00 84.75 84 THR A C 1
ATOM 674 O O . THR A 1 84 ? -13.216 13.936 1.065 1.00 84.75 84 THR A O 1
ATOM 677 N N . THR A 1 85 ? -12.650 12.203 -0.247 1.00 79.50 85 THR A N 1
ATOM 678 C CA . THR A 1 85 ? -14.017 11.889 -0.688 1.00 79.50 85 THR A CA 1
ATOM 679 C C . THR A 1 85 ? -14.758 10.990 0.309 1.00 79.50 85 THR A C 1
ATOM 681 O O . THR A 1 85 ? -15.966 11.116 0.474 1.00 79.50 85 THR A O 1
ATOM 684 N N . ALA A 1 86 ? -14.055 10.093 1.004 1.00 68.69 86 ALA A N 1
ATOM 685 C CA . ALA A 1 86 ? -14.636 9.055 1.859 1.00 68.69 86 ALA A CA 1
ATOM 686 C C . ALA A 1 86 ? -15.145 9.546 3.229 1.00 68.69 86 ALA A C 1
ATOM 688 O O . ALA A 1 86 ? -15.513 8.724 4.066 1.00 68.69 86 ALA A O 1
ATOM 689 N N . LEU A 1 87 ? -15.184 10.859 3.475 1.00 61.84 87 LEU A N 1
ATOM 690 C CA . LEU A 1 87 ? -15.509 11.431 4.785 1.00 61.84 87 LEU A CA 1
ATOM 691 C C . LEU A 1 87 ? -16.954 11.186 5.266 1.00 61.84 87 LEU A C 1
ATOM 693 O O . LEU A 1 87 ? -17.232 11.529 6.413 1.00 61.84 87 LEU A O 1
ATOM 697 N N . ASN A 1 88 ? -17.872 10.612 4.466 1.00 53.66 88 ASN A N 1
ATOM 698 C CA . ASN A 1 88 ? -19.198 10.201 4.963 1.00 53.66 88 ASN A CA 1
ATOM 699 C C . ASN A 1 88 ? -20.078 9.445 3.939 1.00 53.66 88 ASN A C 1
ATOM 701 O O . ASN A 1 88 ? -20.288 9.975 2.848 1.00 53.66 88 ASN A O 1
ATOM 705 N N . PRO A 1 89 ? -20.768 8.354 4.329 1.00 61.06 89 PRO A N 1
ATOM 706 C CA . PRO A 1 89 ? -20.199 7.114 4.863 1.00 61.06 89 PRO A CA 1
ATOM 707 C C . PRO A 1 89 ? -19.367 6.388 3.794 1.00 61.06 89 PRO A C 1
ATOM 709 O O . PRO A 1 89 ? -19.649 6.523 2.611 1.00 61.06 89 PRO A O 1
ATOM 712 N N . VAL A 1 90 ? -18.363 5.603 4.200 1.00 62.22 90 VAL A N 1
ATOM 713 C CA . VAL A 1 90 ? -17.441 4.889 3.294 1.00 62.22 90 VAL A CA 1
ATOM 714 C C . VAL A 1 90 ? -18.198 3.820 2.485 1.00 62.22 90 VAL A C 1
ATOM 716 O O . VAL A 1 90 ? -18.553 2.786 3.050 1.00 62.22 90 VAL A O 1
ATOM 719 N N . PRO A 1 91 ? -18.439 4.002 1.172 1.00 59.91 91 PRO A N 1
ATOM 720 C CA . PRO A 1 91 ? -19.283 3.085 0.403 1.00 59.91 91 PRO A CA 1
ATOM 721 C C . PRO A 1 91 ? -18.492 1.942 -0.259 1.00 59.91 91 PRO A C 1
A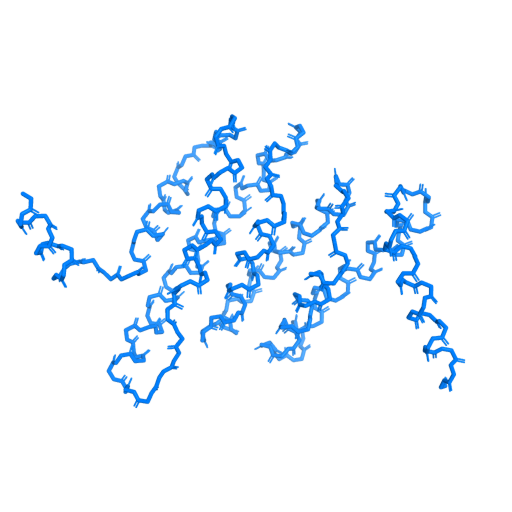TOM 723 O O . PRO A 1 91 ? -19.041 1.245 -1.104 1.00 59.91 91 PRO A O 1
ATOM 726 N N . PHE A 1 92 ? -17.201 1.758 0.053 1.00 67.94 92 PHE A N 1
ATOM 727 C CA . PHE A 1 92 ? -16.322 0.802 -0.639 1.00 67.94 92 PHE A CA 1
ATOM 728 C C . PHE A 1 92 ? -15.714 -0.273 0.254 1.00 67.94 92 PHE A C 1
ATOM 730 O O . PHE A 1 92 ? -15.515 -0.094 1.453 1.00 67.94 92 PHE A O 1
ATOM 737 N N . ASN A 1 93 ? -15.372 -1.399 -0.380 1.00 74.00 93 ASN A N 1
ATOM 738 C CA . ASN A 1 93 ? -14.737 -2.545 0.256 1.00 74.00 93 ASN A CA 1
ATOM 739 C C . ASN A 1 93 ? -13.313 -2.199 0.728 1.00 74.00 93 ASN A C 1
ATOM 741 O O . ASN A 1 93 ? -12.340 -2.267 -0.028 1.00 74.00 93 ASN A O 1
ATOM 745 N N . LEU A 1 94 ? -13.195 -1.842 2.009 1.00 79.94 94 LEU A N 1
ATOM 746 C CA . LEU A 1 94 ? -11.919 -1.521 2.650 1.00 79.94 94 LEU A CA 1
ATOM 747 C C . LEU A 1 94 ? -10.956 -2.713 2.727 1.00 79.94 94 LEU A C 1
ATOM 749 O O . LEU A 1 94 ? -9.744 -2.504 2.742 1.00 79.94 94 LEU A O 1
ATOM 753 N N . GLY A 1 95 ? -11.457 -3.952 2.715 1.00 85.25 95 GLY A N 1
ATOM 754 C CA . GLY A 1 95 ? -10.613 -5.148 2.676 1.00 85.25 95 GLY A CA 1
ATOM 755 C C . GLY A 1 95 ? -9.821 -5.250 1.372 1.00 85.25 95 GLY A C 1
ATOM 756 O O . GLY A 1 95 ? -8.618 -5.510 1.389 1.00 85.25 95 GLY A O 1
ATOM 757 N N . SER A 1 96 ? -10.467 -4.976 0.241 1.00 90.50 96 SER A N 1
ATOM 758 C CA . SER A 1 96 ? -9.819 -4.981 -1.078 1.00 90.50 96 SER A CA 1
ATOM 759 C C . SER A 1 96 ? -8.833 -3.826 -1.223 1.00 90.50 96 SER A C 1
ATOM 761 O O . SER A 1 96 ? -7.728 -4.017 -1.726 1.00 90.50 96 SER A O 1
ATOM 763 N N . LEU A 1 97 ? -9.159 -2.656 -0.663 1.00 90.88 97 LEU A N 1
ATOM 764 C CA . LEU A 1 97 ? -8.212 -1.543 -0.600 1.00 90.88 97 LEU A CA 1
ATOM 765 C C . LEU A 1 97 ? -6.949 -1.910 0.193 1.00 90.88 97 LEU A C 1
ATOM 767 O O . LEU A 1 97 ? -5.837 -1.638 -0.255 1.00 90.88 97 LEU A O 1
ATOM 771 N N . MET A 1 98 ? -7.107 -2.573 1.344 1.00 90.56 98 MET A N 1
ATOM 772 C CA . MET A 1 98 ? -5.972 -3.054 2.132 1.00 90.56 98 MET A CA 1
ATOM 773 C C . MET A 1 98 ? -5.106 -4.059 1.366 1.00 90.56 98 MET A C 1
ATOM 775 O O . MET A 1 98 ? -3.882 -3.998 1.471 1.00 90.56 98 MET A O 1
ATOM 779 N N . ARG A 1 99 ? -5.704 -4.959 0.574 1.00 93.12 99 ARG A N 1
ATOM 780 C CA . ARG A 1 99 ? -4.941 -5.884 -0.283 1.00 93.12 99 ARG A CA 1
ATOM 781 C C . ARG A 1 99 ? -4.126 -5.147 -1.342 1.00 93.12 99 ARG A C 1
ATOM 783 O O . ARG A 1 99 ? -2.938 -5.434 -1.489 1.00 93.12 99 ARG A O 1
ATOM 790 N N . ALA A 1 100 ? -4.709 -4.144 -2.001 1.00 95.12 100 ALA A N 1
ATOM 791 C CA . ALA A 1 100 ? -3.975 -3.294 -2.940 1.00 95.12 100 ALA A CA 1
ATOM 792 C C . ALA A 1 100 ? -2.803 -2.564 -2.250 1.00 95.12 100 ALA A C 1
ATOM 794 O O . ALA A 1 100 ? -1.687 -2.550 -2.766 1.00 95.12 100 ALA A O 1
ATOM 795 N N . MET A 1 101 ? -3.016 -2.034 -1.037 1.00 95.44 101 MET A N 1
ATOM 796 C CA . MET A 1 101 ? -1.960 -1.416 -0.221 1.00 95.44 101 MET A CA 1
ATOM 797 C C . MET A 1 101 ? -0.835 -2.403 0.129 1.00 95.44 101 MET A C 1
ATOM 799 O O . MET A 1 101 ? 0.342 -2.054 0.044 1.00 95.44 101 MET A O 1
ATOM 803 N N . ILE A 1 102 ? -1.174 -3.643 0.495 1.00 94.94 102 ILE A N 1
ATOM 804 C CA . ILE A 1 102 ? -0.198 -4.710 0.761 1.00 94.94 102 ILE A CA 1
ATOM 805 C C . ILE A 1 102 ? 0.641 -5.002 -0.490 1.00 94.94 102 ILE A C 1
ATOM 807 O O . ILE A 1 102 ? 1.868 -5.075 -0.395 1.00 94.94 102 ILE A O 1
ATOM 811 N N . CYS A 1 103 ? 0.007 -5.126 -1.658 1.00 96.19 103 CYS A N 1
ATOM 812 C CA . CYS A 1 103 ? 0.705 -5.353 -2.926 1.00 96.19 103 CYS A CA 1
ATOM 813 C C . CYS A 1 103 ? 1.634 -4.187 -3.281 1.00 96.19 103 CYS A C 1
ATOM 815 O O . CYS A 1 103 ? 2.784 -4.411 -3.646 1.00 96.19 103 CYS A O 1
ATOM 817 N N . ALA A 1 104 ? 1.187 -2.946 -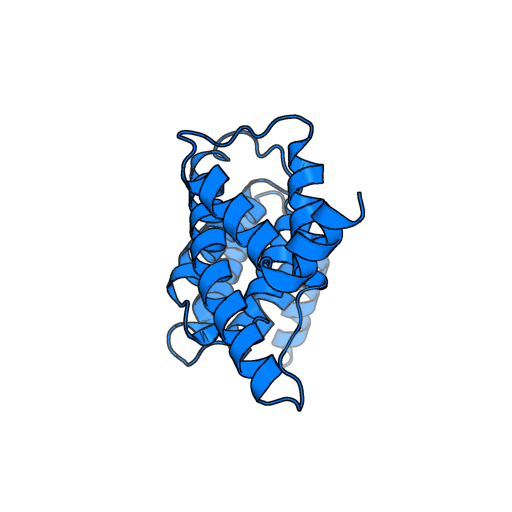3.075 1.00 96.44 104 ALA A N 1
ATOM 818 C CA . ALA A 1 104 ? 2.009 -1.759 -3.289 1.00 96.44 104 ALA A CA 1
ATOM 819 C C . ALA A 1 104 ? 3.275 -1.740 -2.410 1.00 96.44 104 ALA A C 1
ATOM 821 O O . ALA A 1 104 ? 4.339 -1.360 -2.891 1.00 96.44 104 ALA A O 1
ATOM 822 N N . LEU A 1 105 ? 3.211 -2.194 -1.148 1.00 95.06 105 LEU A N 1
ATOM 823 C CA . LEU A 1 105 ? 4.412 -2.297 -0.298 1.00 95.06 105 LEU A CA 1
ATOM 824 C C . LEU A 1 105 ? 5.338 -3.451 -0.695 1.00 95.06 105 LEU A C 1
ATOM 826 O O . LEU A 1 105 ? 6.519 -3.412 -0.366 1.00 95.06 105 LEU A O 1
ATOM 830 N N . ARG A 1 106 ? 4.818 -4.478 -1.376 1.00 94.88 106 ARG A N 1
ATOM 831 C CA . ARG A 1 106 ? 5.621 -5.582 -1.926 1.00 94.88 106 ARG A CA 1
ATOM 832 C C . ARG A 1 106 ? 6.328 -5.211 -3.227 1.00 94.88 106 ARG A C 1
ATOM 834 O O . ARG A 1 106 ? 7.179 -5.981 -3.669 1.00 94.88 106 ARG A O 1
ATOM 841 N N . ALA A 1 107 ? 5.991 -4.070 -3.829 1.00 95.25 107 ALA A N 1
ATOM 842 C CA . ALA A 1 107 ? 6.615 -3.618 -5.059 1.00 95.25 107 ALA A CA 1
ATOM 843 C C . ALA A 1 107 ? 8.144 -3.488 -4.889 1.00 95.25 107 ALA A C 1
ATOM 845 O O . ALA A 1 107 ? 8.602 -2.958 -3.871 1.00 95.25 107 ALA A O 1
ATOM 846 N N . PRO A 1 108 ? 8.948 -3.875 -5.895 1.00 93.50 108 PRO A N 1
ATOM 847 C CA . PRO A 1 108 ? 10.414 -3.843 -5.827 1.00 93.50 108 PRO A CA 1
ATOM 848 C C . PRO A 1 108 ? 11.012 -2.491 -5.425 1.00 93.50 108 PRO A C 1
ATOM 850 O O . PRO A 1 108 ? 12.059 -2.418 -4.788 1.00 93.50 108 PRO A O 1
ATOM 853 N N . VAL A 1 109 ? 10.335 -1.410 -5.810 1.00 95.00 109 VAL A N 1
ATOM 854 C CA . VAL A 1 109 ? 10.777 -0.024 -5.619 1.00 95.00 109 VAL A CA 1
ATOM 855 C C . VAL A 1 109 ? 10.058 0.678 -4.463 1.00 95.00 109 VAL A C 1
ATOM 857 O O . VAL A 1 109 ? 10.302 1.861 -4.233 1.00 95.00 109 VAL A O 1
ATOM 860 N N . ALA A 1 110 ? 9.202 -0.022 -3.706 1.00 94.44 110 ALA A N 1
ATOM 861 C CA . ALA A 1 110 ? 8.357 0.567 -2.661 1.00 94.44 110 ALA A CA 1
ATOM 862 C C . ALA A 1 110 ? 9.149 1.399 -1.637 1.00 94.44 110 ALA A C 1
ATOM 864 O O . ALA A 1 110 ? 8.698 2.466 -1.222 1.00 94.44 110 ALA A O 1
ATOM 865 N N . ALA A 1 111 ? 10.366 0.967 -1.288 1.00 94.00 111 ALA A N 1
ATOM 866 C CA . ALA A 1 111 ? 11.248 1.656 -0.341 1.00 94.00 111 ALA A CA 1
ATOM 867 C C . ALA A 1 111 ? 11.593 3.111 -0.736 1.00 94.00 111 ALA A C 1
ATOM 869 O O . ALA A 1 111 ? 11.970 3.913 0.129 1.00 94.00 111 ALA A O 1
ATOM 870 N N . ASN A 1 112 ? 11.448 3.461 -2.018 1.00 94.75 112 ASN A N 1
ATOM 871 C CA . ASN A 1 112 ? 11.694 4.803 -2.544 1.00 94.75 112 ASN A CA 1
ATOM 872 C C . ASN A 1 112 ? 10.517 5.766 -2.295 1.00 94.75 112 ASN A C 1
ATOM 874 O O . ASN A 1 112 ? 10.716 6.979 -2.279 1.00 94.75 112 ASN A O 1
ATOM 878 N N . PHE A 1 113 ? 9.313 5.255 -2.022 1.00 93.69 113 PHE A N 1
ATOM 879 C CA . PHE A 1 113 ? 8.073 6.037 -1.938 1.00 93.69 113 PHE A CA 1
ATOM 880 C C . PHE A 1 113 ? 7.620 6.231 -0.489 1.00 93.69 113 PHE A C 1
ATOM 882 O O . PHE A 1 113 ? 6.587 5.733 -0.061 1.00 93.69 113 PHE A O 1
ATOM 889 N N . LYS A 1 114 ? 8.407 6.950 0.316 1.00 91.75 114 LYS A N 1
ATOM 890 C CA . LYS A 1 114 ? 8.147 7.097 1.766 1.00 91.75 114 LYS A CA 1
ATOM 891 C C . LYS A 1 114 ? 6.854 7.858 2.097 1.00 91.75 114 LYS A C 1
ATOM 893 O O . LYS A 1 114 ? 6.243 7.575 3.123 1.00 91.75 114 LYS A O 1
ATOM 898 N N . THR A 1 115 ? 6.435 8.793 1.243 1.00 92.06 115 THR A N 1
ATOM 899 C CA . THR A 1 115 ? 5.214 9.608 1.412 1.00 92.06 115 THR A CA 1
ATOM 900 C C . THR A 1 115 ? 3.941 8.770 1.418 1.00 92.06 115 THR A C 1
ATOM 902 O O . THR A 1 115 ? 2.984 9.106 2.118 1.00 92.06 115 THR A O 1
ATOM 905 N N . ILE A 1 116 ? 3.956 7.623 0.730 1.00 93.38 116 ILE A N 1
ATOM 906 C CA . ILE A 1 116 ? 2.815 6.709 0.664 1.00 93.38 116 ILE A CA 1
ATOM 907 C C . ILE A 1 116 ? 2.406 6.200 2.052 1.00 93.38 116 ILE A C 1
ATOM 909 O O . ILE A 1 116 ? 1.230 5.935 2.295 1.00 93.38 116 ILE A O 1
ATOM 913 N N . LEU A 1 117 ? 3.351 6.129 2.998 1.00 93.44 117 LEU A N 1
ATOM 914 C CA . LEU A 1 117 ? 3.099 5.659 4.357 1.00 93.44 117 LEU A CA 1
ATOM 915 C C . LEU A 1 117 ? 2.245 6.637 5.168 1.00 93.44 117 LEU A C 1
ATOM 917 O O . LEU A 1 117 ? 1.479 6.201 6.022 1.00 93.44 117 LEU A O 1
ATOM 921 N N . GLU A 1 118 ? 2.319 7.941 4.893 1.00 92.69 118 GLU A N 1
ATOM 922 C CA . GLU A 1 118 ? 1.426 8.927 5.516 1.00 92.69 118 GLU A CA 1
ATOM 923 C C . GLU A 1 118 ? -0.010 8.733 5.030 1.00 92.69 118 GLU A C 1
ATOM 925 O O . GLU A 1 118 ? -0.944 8.678 5.835 1.00 92.69 118 GLU A O 1
ATOM 930 N N . THR A 1 119 ? -0.173 8.539 3.720 1.00 94.12 119 THR A N 1
ATOM 931 C CA . THR A 1 119 ? -1.464 8.234 3.095 1.00 94.12 119 THR A CA 1
ATOM 932 C C . THR A 1 119 ? -2.043 6.929 3.646 1.00 94.12 119 THR A C 1
ATOM 934 O O . THR A 1 119 ? -3.219 6.866 4.002 1.00 94.12 119 THR A O 1
ATOM 937 N N . PHE A 1 120 ? -1.213 5.896 3.799 1.00 94.62 120 PHE A N 1
ATOM 938 C CA . PHE A 1 120 ? -1.625 4.613 4.368 1.00 94.62 120 PHE A CA 1
ATOM 939 C C . PHE A 1 120 ? -2.014 4.743 5.839 1.00 94.62 120 PHE A C 1
ATOM 941 O O . PHE A 1 120 ? -3.038 4.198 6.241 1.00 94.62 120 PHE A O 1
ATOM 948 N N . SER A 1 121 ? -1.247 5.489 6.639 1.00 92.81 121 SER A N 1
ATOM 949 C CA . SER A 1 121 ? -1.598 5.787 8.030 1.00 92.81 121 SER A CA 1
ATOM 950 C C . SER A 1 121 ? -2.978 6.436 8.132 1.00 92.81 121 SER A C 1
ATOM 952 O O . SER A 1 121 ? -3.786 5.999 8.948 1.00 92.81 121 SER A O 1
ATOM 954 N N . ALA A 1 122 ? -3.277 7.438 7.302 1.00 91.69 122 ALA A N 1
ATOM 955 C CA . ALA A 1 122 ? -4.585 8.093 7.296 1.00 91.69 122 ALA A CA 1
ATOM 956 C C . ALA A 1 122 ? -5.721 7.130 6.897 1.00 91.69 122 ALA A C 1
ATOM 958 O O . ALA A 1 122 ? -6.766 7.114 7.546 1.00 91.69 122 ALA A O 1
ATOM 959 N N . LEU A 1 123 ? -5.499 6.271 5.896 1.00 89.94 123 LEU A N 1
ATOM 960 C CA . LEU A 1 123 ? -6.479 5.254 5.490 1.00 89.94 123 LEU A CA 1
ATOM 961 C C . LEU A 1 123 ? -6.728 4.218 6.582 1.00 89.94 123 LEU A C 1
ATOM 963 O O . LEU A 1 123 ? -7.870 3.856 6.830 1.00 89.94 123 LEU A O 1
ATOM 967 N N . ILE A 1 124 ? -5.682 3.762 7.269 1.00 88.38 124 ILE A N 1
ATOM 968 C CA . ILE A 1 124 ? -5.814 2.820 8.385 1.00 88.38 124 ILE A CA 1
ATOM 969 C C . ILE A 1 124 ? -6.654 3.425 9.511 1.00 88.38 124 ILE A C 1
ATOM 971 O O . ILE A 1 124 ? -7.493 2.722 10.074 1.00 88.38 124 ILE A O 1
ATOM 975 N N . ARG A 1 125 ? -6.453 4.711 9.834 1.00 87.75 125 ARG A N 1
ATOM 976 C CA . ARG A 1 125 ? -7.276 5.408 10.837 1.00 87.75 125 ARG A CA 1
ATOM 977 C C . ARG A 1 125 ? -8.749 5.368 10.433 1.00 87.75 125 ARG A C 1
ATOM 979 O O . ARG A 1 125 ? -9.561 4.867 11.204 1.00 87.75 125 ARG A O 1
ATOM 986 N N . LEU A 1 126 ? -9.052 5.743 9.186 1.00 83.50 126 LEU A N 1
ATOM 987 C CA . LEU A 1 126 ? -10.405 5.665 8.630 1.00 83.50 126 LEU A CA 1
ATOM 988 C C . LEU A 1 126 ? -10.981 4.240 8.710 1.00 83.50 126 LEU A C 1
ATOM 990 O O . LEU A 1 126 ? -12.111 4.062 9.152 1.00 83.50 126 LEU A O 1
ATOM 994 N N . ILE A 1 127 ? -10.212 3.216 8.324 1.00 81.50 127 ILE A N 1
ATOM 995 C CA . ILE A 1 127 ? -10.641 1.807 8.345 1.00 81.50 127 ILE A CA 1
ATOM 996 C C . ILE A 1 127 ? -11.011 1.359 9.760 1.00 81.50 127 ILE A C 1
ATOM 998 O O . ILE A 1 127 ? -12.062 0.745 9.950 1.00 81.50 127 ILE A O 1
ATOM 1002 N N . ILE A 1 128 ? -10.165 1.668 10.746 1.00 79.94 128 ILE A N 1
ATOM 1003 C CA . ILE A 1 128 ? -10.390 1.282 12.145 1.00 79.94 128 ILE A CA 1
ATOM 1004 C C . ILE A 1 128 ? -11.598 2.020 12.736 1.00 79.94 128 ILE A C 1
ATOM 1006 O O . ILE A 1 128 ? -12.341 1.428 13.514 1.00 79.94 128 ILE A O 1
ATOM 1010 N N . GLU A 1 129 ? -11.806 3.286 12.371 1.00 78.56 129 GLU A N 1
ATOM 1011 C CA . GLU A 1 129 ? -12.912 4.106 12.881 1.00 78.56 129 GLU A CA 1
ATOM 1012 C C . GLU A 1 129 ? -14.268 3.746 12.264 1.00 78.56 129 GLU A C 1
ATOM 1014 O O . GLU A 1 129 ? -15.294 3.856 12.932 1.00 78.56 129 GLU A O 1
ATOM 1019 N N . THR A 1 130 ? -14.290 3.323 10.998 1.00 73.94 130 THR A N 1
ATOM 1020 C CA . THR A 1 130 ? -15.538 3.210 10.221 1.00 73.94 130 THR A CA 1
ATOM 1021 C C . THR A 1 130 ? -15.990 1.781 9.953 1.00 73.94 130 THR A C 1
ATOM 1023 O O . THR A 1 130 ? -17.142 1.577 9.569 1.00 73.94 130 THR A O 1
ATOM 1026 N N . THR A 1 131 ? -15.133 0.772 10.148 1.00 69.06 131 THR A N 1
ATOM 1027 C CA . THR A 1 131 ? -15.461 -0.614 9.780 1.00 69.06 131 THR A CA 1
ATOM 1028 C C . THR A 1 131 ? -15.037 -1.650 10.807 1.00 69.06 131 THR A C 1
ATOM 1030 O O . THR A 1 131 ? -14.146 -1.447 11.631 1.00 69.06 131 THR A O 1
ATOM 1033 N N . ARG A 1 132 ? -15.647 -2.836 10.703 1.00 70.00 132 ARG A N 1
ATOM 1034 C CA . ARG A 1 132 ? -15.100 -4.048 11.314 1.00 70.00 132 ARG A CA 1
ATOM 1035 C C . ARG A 1 132 ? -13.841 -4.450 10.543 1.00 70.00 132 ARG A C 1
ATOM 1037 O O . ARG A 1 132 ? -13.922 -5.121 9.520 1.00 70.00 132 ARG A O 1
ATOM 1044 N N . PHE A 1 133 ? -12.683 -4.000 11.012 1.00 70.25 133 PHE A N 1
ATOM 1045 C CA . PHE A 1 133 ? -11.401 -4.292 10.371 1.00 70.25 133 PHE A CA 1
ATOM 1046 C C . PHE A 1 133 ? -10.945 -5.737 10.628 1.00 70.25 133 PHE A C 1
ATOM 1048 O O . PHE A 1 133 ? -11.331 -6.345 11.622 1.00 70.25 133 PHE A O 1
ATOM 1055 N N . HIS A 1 134 ? -10.082 -6.287 9.771 1.00 75.62 134 HIS A N 1
ATOM 1056 C CA . HIS A 1 134 ? -9.483 -7.612 9.965 1.00 75.62 134 HIS A CA 1
ATOM 1057 C C . HIS A 1 134 ? -8.053 -7.470 10.507 1.00 75.62 134 HIS A C 1
ATOM 1059 O O . HIS A 1 134 ? -7.137 -7.075 9.783 1.00 75.62 134 HIS A O 1
ATOM 1065 N N . LEU A 1 135 ? -7.845 -7.782 11.792 1.00 79.69 135 LEU A N 1
ATOM 1066 C CA . LEU A 1 135 ? -6.557 -7.567 12.466 1.00 79.69 135 LEU A CA 1
ATOM 1067 C C . LEU A 1 135 ? -5.354 -8.252 11.777 1.00 79.69 135 LEU A C 1
ATOM 1069 O O . LEU A 1 135 ? -4.317 -7.598 11.655 1.00 79.69 135 LEU A O 1
ATOM 1073 N N . PRO A 1 136 ? -5.444 -9.502 11.276 1.00 85.50 136 PRO A N 1
ATOM 1074 C CA . PRO A 1 136 ? -4.321 -10.128 10.573 1.00 85.50 136 PRO A CA 1
ATOM 1075 C C . PRO A 1 136 ? -3.832 -9.344 9.349 1.00 85.50 136 PRO A C 1
ATOM 1077 O O . PRO A 1 136 ? -2.627 -9.268 9.130 1.00 85.50 136 PRO A O 1
ATOM 1080 N N . ALA A 1 137 ? -4.733 -8.699 8.603 1.00 84.69 137 ALA A N 1
ATOM 1081 C CA . ALA A 1 137 ? -4.351 -7.910 7.432 1.00 84.69 137 ALA A CA 1
ATOM 1082 C C . ALA A 1 137 ? -3.603 -6.621 7.836 1.00 84.69 137 ALA A C 1
ATOM 1084 O O . ALA A 1 137 ? -2.653 -6.213 7.171 1.00 84.69 137 ALA A O 1
ATOM 1085 N N . LEU A 1 138 ? -3.965 -6.008 8.973 1.00 86.69 138 LEU A N 1
ATOM 1086 C CA . LEU A 1 138 ? -3.211 -4.878 9.538 1.00 86.69 138 LEU A CA 1
ATOM 1087 C C . LEU A 1 138 ? -1.821 -5.308 10.024 1.00 86.69 138 LEU A C 1
ATOM 1089 O O . LEU A 1 138 ? -0.846 -4.584 9.826 1.00 86.69 138 LEU A O 1
ATOM 1093 N N . ILE A 1 139 ? -1.719 -6.484 10.651 1.00 89.06 139 ILE A N 1
ATOM 1094 C CA . ILE A 1 139 ? -0.435 -7.046 11.093 1.00 89.06 139 ILE A CA 1
ATOM 1095 C C . ILE A 1 139 ? 0.466 -7.322 9.887 1.00 89.06 139 ILE A C 1
ATOM 1097 O O . ILE A 1 139 ? 1.645 -6.967 9.915 1.00 89.06 139 ILE A O 1
ATOM 1101 N N . GLU A 1 140 ? -0.077 -7.912 8.823 1.00 91.69 140 GLU A N 1
ATOM 1102 C CA . GLU A 1 140 ? 0.645 -8.165 7.576 1.00 91.69 140 GLU A CA 1
ATOM 1103 C C . GLU A 1 140 ? 1.170 -6.864 6.958 1.00 91.69 140 GLU A C 1
ATOM 1105 O O . GLU A 1 140 ? 2.366 -6.758 6.679 1.00 91.69 140 GLU A O 1
ATOM 1110 N N . LEU A 1 141 ? 0.317 -5.843 6.840 1.00 91.25 141 LEU A N 1
ATOM 1111 C CA . LEU A 1 141 ? 0.697 -4.528 6.325 1.00 91.25 141 LEU A CA 1
ATOM 1112 C C . LEU A 1 141 ? 1.834 -3.896 7.153 1.00 91.25 141 LEU A C 1
ATOM 1114 O O . LEU A 1 141 ? 2.835 -3.436 6.598 1.00 91.25 141 LEU A O 1
ATOM 1118 N N . CYS A 1 142 ? 1.729 -3.928 8.486 1.00 91.75 142 CYS A N 1
ATOM 1119 C CA . CYS A 1 142 ? 2.781 -3.457 9.393 1.00 91.75 142 CYS A CA 1
ATOM 1120 C C . CYS A 1 142 ? 4.085 -4.254 9.248 1.00 91.75 142 CYS A C 1
ATOM 1122 O O . CYS A 1 142 ? 5.170 -3.671 9.250 1.00 91.75 142 CYS A O 1
ATOM 1124 N N . SER A 1 143 ? 3.998 -5.579 9.123 1.00 92.50 143 SER A N 1
ATOM 1125 C CA . SER A 1 143 ? 5.151 -6.467 8.951 1.00 92.50 143 SER A CA 1
ATOM 1126 C C . SER A 1 143 ? 5.896 -6.172 7.648 1.00 92.50 143 SER A C 1
ATOM 1128 O O . SER A 1 143 ? 7.114 -5.982 7.661 1.00 92.50 143 SER A O 1
ATOM 1130 N N . ILE A 1 144 ? 5.171 -6.043 6.532 1.00 92.75 144 ILE A N 1
ATOM 1131 C CA . ILE A 1 144 ? 5.752 -5.722 5.222 1.00 92.75 144 ILE A CA 1
ATOM 1132 C C . ILE A 1 144 ? 6.370 -4.323 5.241 1.00 92.75 144 ILE A C 1
ATOM 1134 O O . ILE A 1 144 ? 7.510 -4.164 4.810 1.00 92.75 144 ILE A O 1
ATOM 1138 N N . CYS A 1 145 ? 5.690 -3.325 5.813 1.00 93.06 145 CYS A N 1
ATOM 1139 C CA . CYS A 1 145 ? 6.246 -1.980 5.982 1.00 93.06 145 CYS A CA 1
ATOM 1140 C C . CYS A 1 145 ? 7.574 -1.999 6.759 1.00 93.06 145 CYS A C 1
ATOM 1142 O O . CYS A 1 145 ? 8.559 -1.397 6.327 1.00 93.06 145 CYS A O 1
ATOM 1144 N N . ASN A 1 146 ? 7.638 -2.752 7.864 1.00 90.94 146 ASN A N 1
ATOM 1145 C CA . ASN A 1 146 ? 8.854 -2.884 8.670 1.00 90.94 146 ASN A CA 1
ATOM 1146 C C . ASN A 1 146 ? 10.020 -3.552 7.919 1.00 90.94 146 ASN A C 1
ATOM 1148 O O . ASN A 1 146 ? 11.176 -3.244 8.211 1.00 90.94 146 ASN A O 1
ATOM 1152 N N . ARG A 1 147 ? 9.730 -4.466 6.983 1.00 91.69 147 ARG A N 1
ATOM 1153 C CA . ARG A 1 147 ? 10.735 -5.137 6.137 1.00 91.69 147 ARG A CA 1
ATOM 1154 C C . ARG A 1 147 ? 11.182 -4.276 4.955 1.00 91.69 147 ARG A C 1
ATOM 1156 O O . ARG A 1 147 ? 12.338 -4.346 4.559 1.00 91.69 147 ARG A O 1
ATOM 1163 N N . THR A 1 148 ? 10.269 -3.477 4.411 1.00 91.62 148 THR A N 1
ATOM 1164 C CA . THR A 1 148 ? 10.478 -2.696 3.184 1.00 91.62 148 THR A CA 1
ATOM 1165 C C . THR A 1 148 ? 11.273 -1.419 3.447 1.00 91.62 148 THR A C 1
ATOM 1167 O O . THR A 1 148 ? 12.151 -1.055 2.668 1.00 91.62 148 THR A O 1
ATOM 1170 N N . PHE A 1 149 ? 11.000 -0.729 4.558 1.00 89.06 149 PHE A N 1
ATOM 1171 C CA . PHE A 1 149 ? 11.601 0.572 4.856 1.00 89.06 149 PHE A CA 1
ATOM 1172 C C . PHE A 1 149 ? 12.676 0.483 5.948 1.00 89.06 149 PHE A C 1
ATOM 1174 O O . PHE A 1 149 ? 12.648 -0.381 6.823 1.00 89.06 149 PHE A O 1
ATOM 1181 N N . LYS A 1 150 ? 13.634 1.421 5.934 1.00 86.81 150 LYS A N 1
ATOM 1182 C CA . LYS A 1 150 ? 14.702 1.518 6.947 1.00 86.81 150 LYS A CA 1
ATOM 1183 C C . LYS A 1 150 ? 14.321 2.435 8.122 1.00 86.81 150 LYS A C 1
ATOM 1185 O O . LYS A 1 150 ? 13.549 3.383 7.975 1.00 86.81 150 LYS A O 1
ATOM 1190 N N . GLU A 1 151 ? 14.893 2.105 9.283 1.00 74.50 151 GLU A N 1
ATOM 1191 C CA . GLU A 1 151 ? 14.829 2.728 10.622 1.00 74.50 151 GLU A CA 1
ATOM 1192 C C . GLU A 1 151 ? 13.717 3.749 10.894 1.00 74.50 151 GLU A C 1
ATOM 1194 O O . GLU A 1 151 ? 12.751 3.415 11.574 1.00 74.50 151 GLU A O 1
ATOM 1199 N N . ARG A 1 152 ? 13.835 4.990 10.407 1.00 69.38 152 ARG A N 1
ATOM 1200 C CA . ARG A 1 152 ? 12.946 6.085 10.836 1.00 69.38 152 ARG A CA 1
ATOM 1201 C C . ARG A 1 152 ? 11.501 5.943 10.357 1.00 69.38 152 ARG A C 1
ATOM 1203 O O . ARG A 1 152 ? 10.601 6.404 11.049 1.00 69.38 152 ARG A O 1
ATOM 1210 N N . VAL A 1 153 ? 11.280 5.307 9.206 1.00 77.81 153 VAL A N 1
ATOM 1211 C CA . VAL A 1 153 ? 9.956 5.285 8.549 1.00 77.81 153 VAL A CA 1
ATOM 1212 C C . VAL A 1 153 ? 9.254 3.934 8.708 1.00 77.81 153 VAL A C 1
ATOM 1214 O O . VAL A 1 153 ? 8.031 3.845 8.678 1.00 77.81 153 VAL A O 1
ATOM 1217 N N . LYS A 1 154 ? 10.021 2.870 8.966 1.00 81.81 154 LYS A N 1
ATOM 1218 C CA . LYS A 1 154 ? 9.523 1.487 8.990 1.00 81.81 154 LYS A CA 1
ATOM 1219 C C . LYS A 1 154 ? 8.435 1.245 10.044 1.00 81.81 154 LYS A C 1
ATOM 1221 O O . LYS A 1 154 ? 7.453 0.562 9.773 1.00 81.81 154 LYS A O 1
ATOM 1226 N N . SER A 1 155 ? 8.555 1.897 11.206 1.00 84.44 155 SER A N 1
ATOM 1227 C CA . SER A 1 155 ? 7.602 1.773 12.316 1.00 84.44 155 SER A CA 1
ATOM 1228 C C . SER A 1 155 ? 6.368 2.672 12.197 1.00 84.44 155 SER A C 1
ATOM 1230 O O . SER A 1 155 ? 5.521 2.625 13.085 1.00 84.44 155 SER A O 1
ATOM 1232 N N . GLN A 1 156 ? 6.244 3.502 11.157 1.00 87.88 156 GLN A N 1
ATOM 1233 C CA . GLN A 1 156 ? 5.179 4.508 11.060 1.00 87.88 156 GLN A CA 1
ATOM 1234 C C . GLN A 1 156 ? 3.774 3.888 11.083 1.00 87.88 156 GLN A C 1
ATOM 1236 O O . GLN A 1 156 ? 2.933 4.286 11.896 1.00 87.88 156 GLN A O 1
ATOM 1241 N N . LEU A 1 157 ? 3.540 2.860 10.258 1.00 88.38 157 LEU A N 1
ATOM 1242 C CA . LEU A 1 157 ? 2.256 2.152 10.250 1.00 88.38 157 LEU A CA 1
ATOM 1243 C C . LEU A 1 157 ? 2.025 1.402 11.564 1.00 88.38 157 LEU A C 1
ATOM 1245 O O . LEU A 1 157 ? 0.930 1.446 12.113 1.00 88.38 157 LEU A O 1
ATOM 1249 N N . THR A 1 158 ? 3.075 0.787 12.120 1.00 89.56 158 THR A N 1
ATOM 1250 C CA . THR A 1 158 ? 2.987 0.048 13.392 1.00 89.56 158 THR A CA 1
ATOM 1251 C C . THR A 1 158 ? 2.582 0.963 14.548 1.00 89.56 158 THR A C 1
ATOM 1253 O O . THR A 1 158 ? 1.689 0.618 15.320 1.00 89.56 158 THR A O 1
ATOM 1256 N N . LYS A 1 159 ? 3.191 2.152 14.650 1.00 89.94 159 LYS A N 1
ATOM 1257 C CA . LYS A 1 159 ? 2.813 3.180 15.631 1.00 89.94 159 LYS A CA 1
ATOM 1258 C C . LYS A 1 159 ? 1.360 3.612 15.445 1.00 89.94 159 LYS A C 1
ATOM 1260 O O . LYS A 1 159 ? 0.598 3.557 16.402 1.00 89.94 159 LYS A O 1
ATOM 1265 N N . THR A 1 160 ? 0.963 3.925 14.208 1.00 89.50 160 THR A N 1
ATOM 1266 C CA . THR A 1 160 ? -0.415 4.335 13.879 1.00 89.50 160 THR A CA 1
ATOM 1267 C C . THR A 1 160 ? -1.436 3.276 14.305 1.00 89.50 160 THR A C 1
ATOM 1269 O O . THR A 1 160 ? -2.390 3.588 15.010 1.00 89.50 160 THR A O 1
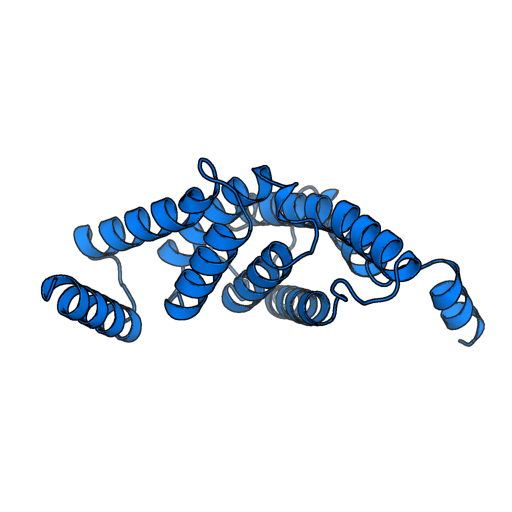ATOM 1272 N N . VAL A 1 161 ? -1.222 2.011 13.931 1.00 87.62 161 VAL A N 1
ATOM 1273 C CA . VAL A 1 161 ? -2.116 0.898 14.296 1.00 87.62 161 VAL A CA 1
ATOM 1274 C C . VAL A 1 161 ? -2.181 0.717 15.814 1.00 87.62 161 VAL A C 1
ATOM 1276 O O . VAL A 1 161 ? -3.263 0.527 16.364 1.00 87.62 161 VAL A O 1
ATOM 1279 N N . THR A 1 162 ? -1.044 0.815 16.506 1.00 87.50 162 THR A N 1
ATOM 1280 C CA . THR A 1 162 ? -0.977 0.641 17.966 1.00 87.50 162 THR A CA 1
ATOM 1281 C C . THR A 1 162 ? -1.735 1.749 18.698 1.00 87.50 162 THR A C 1
ATOM 1283 O O . THR A 1 162 ? -2.513 1.457 19.604 1.00 87.50 162 THR A O 1
ATOM 1286 N N . GLU A 1 163 ? -1.556 3.007 18.284 1.00 88.06 163 GLU A N 1
ATOM 1287 C CA . GLU A 1 163 ? -2.295 4.162 18.810 1.00 88.06 163 GLU A CA 1
ATOM 1288 C C . GLU A 1 163 ? -3.804 4.006 18.605 1.00 88.06 163 GLU A C 1
ATOM 1290 O O . GLU A 1 163 ? -4.567 4.170 19.556 1.00 88.06 163 GLU A O 1
ATOM 1295 N N . MET A 1 164 ? -4.232 3.638 17.394 1.00 84.94 164 MET A N 1
ATOM 1296 C CA . MET A 1 164 ? -5.649 3.478 17.060 1.00 84.94 164 MET A CA 1
ATOM 1297 C C . MET A 1 164 ? -6.308 2.348 17.850 1.00 84.94 164 MET A C 1
ATOM 1299 O O . MET A 1 164 ? -7.387 2.533 18.408 1.00 84.94 164 MET A O 1
ATOM 1303 N N . ILE A 1 165 ? -5.650 1.191 17.963 1.00 81.12 165 ILE A N 1
ATOM 1304 C CA . ILE A 1 165 ? -6.159 0.074 18.769 1.00 81.12 165 ILE A CA 1
ATOM 1305 C C . ILE A 1 165 ? -6.214 0.468 20.249 1.00 81.12 165 ILE A C 1
ATOM 1307 O O . ILE A 1 165 ? -7.206 0.193 20.922 1.00 81.12 165 ILE A O 1
ATOM 1311 N N . HIS A 1 166 ? -5.182 1.145 20.763 1.00 83.25 166 HIS A N 1
ATOM 1312 C CA . HIS A 1 166 ? -5.173 1.622 22.144 1.00 83.25 166 HIS A CA 1
ATOM 1313 C C . HIS A 1 166 ? -6.333 2.589 22.419 1.00 83.25 166 HIS A C 1
ATOM 1315 O O . HIS A 1 166 ? -7.029 2.438 23.422 1.00 83.25 166 HIS A O 1
ATOM 1321 N N . GLN A 1 167 ? -6.572 3.552 21.526 1.00 80.94 167 GLN A N 1
ATOM 1322 C CA . GLN A 1 167 ? -7.691 4.489 21.632 1.00 80.94 167 GLN A CA 1
ATOM 1323 C C . GLN A 1 167 ? -9.041 3.772 21.554 1.00 80.94 167 GLN A C 1
ATOM 1325 O O . GLN A 1 167 ? -9.898 4.018 22.402 1.00 80.94 167 GLN A O 1
ATOM 1330 N N . ALA A 1 168 ? -9.215 2.839 20.615 1.00 74.62 168 ALA A N 1
ATOM 1331 C CA . ALA A 1 168 ? -10.449 2.070 20.481 1.00 74.62 168 ALA A CA 1
ATOM 1332 C C . ALA A 1 168 ? -10.778 1.288 21.764 1.00 74.62 168 ALA A C 1
ATOM 1334 O O . ALA A 1 168 ? -11.908 1.341 22.251 1.00 74.62 168 ALA A O 1
ATOM 1335 N N . LEU A 1 169 ? -9.772 0.646 22.369 1.00 74.69 169 LEU A N 1
ATOM 1336 C CA . LEU A 1 169 ? -9.914 -0.058 23.647 1.00 74.69 169 LEU A CA 1
ATOM 1337 C C . LEU A 1 169 ? -10.194 0.900 24.815 1.00 74.69 169 LEU A C 1
ATOM 1339 O O . LEU A 1 169 ? -11.042 0.610 25.658 1.00 74.69 169 LEU A O 1
ATOM 1343 N N . LYS A 1 170 ? -9.501 2.045 24.873 1.00 75.56 170 LYS A N 1
ATOM 1344 C CA . LYS A 1 170 ? -9.645 3.040 25.948 1.00 75.56 170 LYS A CA 1
ATOM 1345 C C . LYS A 1 170 ? -11.027 3.693 25.951 1.00 75.56 170 LYS A C 1
ATOM 1347 O O . LYS A 1 170 ? -11.614 3.864 27.016 1.00 75.56 170 LYS A O 1
ATOM 1352 N N . PHE A 1 171 ? -11.539 4.049 24.777 1.00 73.75 171 PHE A N 1
ATOM 1353 C CA . PHE A 1 171 ? -12.803 4.772 24.620 1.00 73.75 171 PHE A CA 1
ATOM 1354 C C . PHE A 1 171 ? -14.006 3.857 24.350 1.00 73.75 171 PHE A C 1
ATOM 1356 O O . PHE A 1 171 ? -15.100 4.356 24.107 1.00 73.75 171 PHE A O 1
ATOM 1363 N N . ARG A 1 172 ? -13.828 2.528 24.433 1.00 60.19 172 ARG A N 1
ATOM 1364 C CA . ARG A 1 172 ? -14.868 1.515 24.165 1.00 60.19 172 ARG A CA 1
ATOM 1365 C C . ARG A 1 172 ? -15.536 1.681 22.796 1.00 60.19 172 ARG A C 1
ATOM 1367 O O . ARG A 1 172 ? -16.728 1.416 22.646 1.00 60.19 172 ARG A O 1
ATOM 1374 N N . ILE A 1 173 ? -14.765 2.101 21.796 1.00 63.22 173 ILE A N 1
ATOM 1375 C CA . ILE A 1 173 ? -15.216 2.033 20.404 1.00 63.22 173 ILE A CA 1
ATOM 1376 C C . ILE A 1 173 ? -15.404 0.545 20.077 1.00 63.22 173 ILE A C 1
ATOM 1378 O O . ILE A 1 173 ? -14.642 -0.292 20.563 1.00 63.22 173 ILE A O 1
ATOM 1382 N N . SER A 1 174 ? -16.446 0.197 19.317 1.00 60.34 174 SER A N 1
ATOM 1383 C CA . SER A 1 174 ? -16.770 -1.199 19.000 1.00 60.34 174 SER A CA 1
ATOM 1384 C C . SER A 1 174 ? -15.626 -1.856 18.216 1.00 60.34 174 SER A C 1
ATOM 1386 O O . SER A 1 174 ? -15.511 -1.704 17.004 1.00 60.34 174 SER A O 1
ATOM 1388 N N . VAL A 1 175 ? -14.756 -2.583 18.921 1.00 64.12 175 VAL A N 1
ATOM 1389 C CA . VAL A 1 175 ? -13.762 -3.476 18.318 1.00 64.12 175 VAL A CA 1
ATOM 1390 C C . VAL A 1 175 ? -14.455 -4.814 18.056 1.00 64.12 175 VAL A C 1
ATOM 1392 O O . VAL A 1 175 ? -15.075 -5.338 18.980 1.00 64.12 175 VAL A O 1
ATOM 1395 N N . PRO A 1 176 ? -14.361 -5.397 16.846 1.00 70.50 176 PRO A N 1
ATOM 1396 C CA . PRO A 1 176 ? -14.944 -6.710 16.577 1.00 70.50 176 PRO A CA 1
ATOM 1397 C C . PRO A 1 176 ? -14.441 -7.772 17.566 1.00 70.50 176 PRO A C 1
ATOM 1399 O O . PRO A 1 176 ? -13.234 -7.852 17.807 1.00 70.50 176 PRO A O 1
ATOM 1402 N N . ASP A 1 177 ? -15.336 -8.616 18.088 1.00 70.12 177 ASP A N 1
ATOM 1403 C CA . ASP A 1 177 ? -15.014 -9.617 19.122 1.00 70.12 177 ASP A CA 1
ATOM 1404 C C . ASP A 1 177 ? -13.846 -10.530 18.723 1.00 70.12 177 ASP A C 1
ATOM 1406 O O . ASP A 1 177 ? -12.958 -10.810 19.528 1.00 70.12 177 ASP A O 1
ATOM 1410 N N . GLU A 1 178 ? -13.788 -10.936 17.451 1.00 72.38 178 GLU A N 1
ATOM 1411 C CA . GLU A 1 178 ? -12.696 -11.756 16.920 1.00 72.38 178 GLU A CA 1
ATOM 1412 C C . GLU A 1 178 ? -11.328 -11.060 17.053 1.00 72.38 178 GLU A C 1
ATOM 1414 O O . GLU A 1 178 ? -10.332 -11.683 17.434 1.00 72.38 178 GLU A O 1
ATOM 1419 N N . ASN A 1 179 ? -11.269 -9.749 16.799 1.00 71.50 179 ASN A N 1
ATOM 1420 C CA . ASN A 1 179 ? -10.047 -8.966 16.968 1.00 71.50 179 ASN A CA 1
ATOM 1421 C C . ASN A 1 179 ? -9.704 -8.788 18.445 1.00 71.50 179 ASN A C 1
ATOM 1423 O O . ASN A 1 179 ? -8.532 -8.875 18.804 1.00 71.50 179 ASN A O 1
ATOM 1427 N N . LEU A 1 180 ?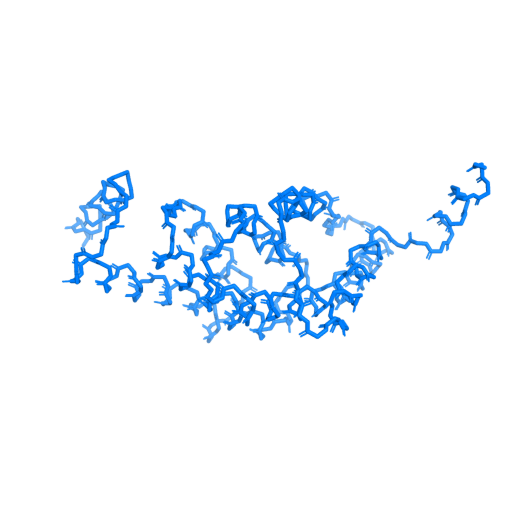 -10.704 -8.561 19.303 1.00 71.69 180 LEU A N 1
ATOM 1428 C CA . LEU A 1 180 ? -10.495 -8.436 20.744 1.00 71.69 180 LEU A CA 1
ATOM 1429 C C . LEU A 1 180 ? -9.881 -9.719 21.320 1.00 71.69 180 LEU A C 1
ATOM 1431 O O . LEU A 1 180 ? -8.898 -9.653 22.059 1.00 71.69 180 LEU A O 1
ATOM 1435 N N . MET A 1 181 ? -10.393 -10.885 20.919 1.00 74.56 181 MET A N 1
ATOM 1436 C CA . MET A 1 181 ? -9.849 -12.184 21.322 1.00 74.56 181 MET A CA 1
ATOM 1437 C C . MET A 1 181 ? -8.394 -12.360 20.873 1.00 74.56 181 MET A C 1
ATOM 1439 O O . MET A 1 181 ? -7.544 -12.725 21.690 1.00 74.56 181 MET A O 1
ATOM 1443 N N . LYS A 1 182 ? -8.072 -12.027 19.614 1.00 72.50 182 LYS A N 1
ATOM 1444 C CA . LYS A 1 182 ? -6.692 -12.067 19.095 1.00 72.50 182 LYS A CA 1
ATOM 1445 C C . LYS A 1 182 ? -5.765 -11.101 19.851 1.00 72.50 182 LYS A C 1
ATOM 1447 O O . LYS A 1 182 ? -4.656 -11.480 20.221 1.00 72.50 182 LYS A O 1
ATOM 1452 N N . LEU A 1 183 ? -6.214 -9.880 20.155 1.00 70.88 183 LEU A N 1
ATOM 1453 C CA . LEU A 1 183 ? -5.435 -8.895 20.924 1.00 70.88 183 LEU A CA 1
ATOM 1454 C C . LEU A 1 183 ? -5.153 -9.361 22.360 1.00 70.88 183 LEU A C 1
ATOM 1456 O O . LEU A 1 183 ? -4.039 -9.193 22.860 1.00 70.88 183 LEU A O 1
ATOM 1460 N N . LEU A 1 184 ? -6.134 -9.981 23.023 1.00 72.31 184 LEU A N 1
ATOM 1461 C CA . LEU A 1 184 ? -5.962 -10.548 24.363 1.00 72.31 184 LEU A CA 1
ATOM 1462 C C . LEU A 1 184 ? -4.978 -11.727 24.369 1.00 72.31 184 LEU A C 1
ATOM 1464 O O . LEU A 1 184 ? -4.186 -11.852 25.305 1.00 72.31 184 LEU A O 1
ATOM 1468 N N . GLN A 1 185 ? -4.988 -12.561 23.327 1.00 69.62 185 GLN A N 1
ATOM 1469 C CA . GLN A 1 185 ? -4.016 -13.646 23.155 1.00 69.62 185 GLN A CA 1
ATOM 1470 C C . GLN A 1 185 ? -2.592 -13.109 22.965 1.00 69.62 185 GLN A C 1
ATOM 1472 O O . GLN A 1 185 ? -1.671 -13.581 23.634 1.00 69.62 185 GLN A O 1
ATOM 1477 N N . VAL A 1 186 ? -2.405 -12.077 22.134 1.00 61.59 186 VAL A N 1
ATOM 1478 C CA . VAL A 1 186 ? -1.096 -11.420 21.958 1.00 61.59 186 VAL A CA 1
ATOM 1479 C C . VAL A 1 186 ? -0.595 -10.852 23.287 1.00 61.59 186 VAL A C 1
ATOM 1481 O O . VAL A 1 186 ? 0.546 -11.103 23.669 1.00 61.59 186 VAL A O 1
ATOM 1484 N N . ARG A 1 187 ? -1.457 -10.167 24.054 1.00 55.69 187 ARG A N 1
ATOM 1485 C CA . ARG A 1 187 ? -1.090 -9.635 25.377 1.00 55.69 187 ARG A CA 1
ATOM 1486 C C . ARG A 1 187 ? -0.670 -10.735 26.354 1.00 55.69 187 ARG A C 1
ATOM 1488 O O . ARG A 1 187 ? 0.294 -10.544 27.086 1.00 55.69 187 ARG A O 1
ATOM 1495 N N . ARG A 1 188 ? -1.367 -11.877 26.369 1.00 45.91 188 ARG A N 1
ATOM 1496 C CA . ARG A 1 188 ? -1.002 -13.028 27.216 1.00 45.91 188 ARG A CA 1
ATOM 1497 C C . ARG A 1 188 ? 0.330 -13.651 26.806 1.00 45.91 188 ARG A C 1
ATOM 1499 O O . ARG A 1 188 ? 1.088 -14.048 27.677 1.00 45.91 188 ARG A O 1
ATOM 1506 N N . THR A 1 189 ? 0.624 -13.692 25.511 1.00 48.88 189 THR A N 1
ATOM 1507 C CA . THR A 1 189 ? 1.868 -14.276 24.987 1.00 48.88 189 THR A CA 1
ATOM 1508 C C . THR A 1 189 ? 3.078 -13.373 25.258 1.00 48.88 189 THR A C 1
ATOM 1510 O O . THR A 1 189 ? 4.146 -13.870 25.590 1.00 48.88 189 THR A O 1
ATOM 1513 N N . CYS A 1 190 ? 2.912 -12.045 25.202 1.00 42.81 190 CYS A N 1
ATOM 1514 C CA . CYS A 1 190 ? 3.980 -11.095 25.539 1.00 42.81 190 CYS A CA 1
ATOM 1515 C C . CYS A 1 190 ? 4.187 -10.881 27.048 1.00 42.81 190 CYS A C 1
ATOM 1517 O O . CYS A 1 190 ? 5.229 -10.375 27.432 1.00 42.81 190 CYS A O 1
ATOM 1519 N N . ALA A 1 191 ? 3.231 -11.251 27.908 1.00 34.97 191 ALA A N 1
ATOM 1520 C CA . ALA A 1 191 ? 3.370 -11.148 29.367 1.00 34.97 191 ALA A CA 1
ATOM 1521 C C . ALA A 1 191 ? 4.160 -12.315 30.003 1.00 34.97 191 ALA A C 1
ATOM 1523 O O . ALA A 1 191 ? 4.216 -12.415 31.225 1.00 34.97 191 ALA A O 1
ATOM 1524 N N . ILE A 1 192 ? 4.723 -13.210 29.183 1.00 36.91 192 ILE A N 1
ATOM 1525 C CA . ILE A 1 192 ? 5.525 -14.374 29.603 1.00 36.91 192 ILE A CA 1
ATOM 1526 C C . ILE A 1 192 ? 7.031 -14.150 29.311 1.00 36.91 192 ILE A C 1
ATOM 1528 O O . ILE A 1 192 ? 7.844 -15.043 29.528 1.00 36.91 192 ILE A O 1
ATOM 1532 N N . PHE A 1 193 ? 7.423 -12.944 28.882 1.00 35.00 193 PHE A N 1
ATOM 1533 C CA . PHE A 1 193 ? 8.823 -12.520 28.759 1.00 35.00 193 PHE A CA 1
ATOM 1534 C C . PHE A 1 193 ? 9.131 -11.354 29.695 1.00 35.00 193 PHE A C 1
ATOM 1536 O O . PHE A 1 193 ? 8.287 -10.431 29.775 1.00 35.00 193 PHE A O 1
#